Protein AF-Q1JVB4-F1 (afdb_monomer_lite)

Structure (mmCIF, N/CA/C/O backbone):
data_AF-Q1JVB4-F1
#
_entry.id   AF-Q1JVB4-F1
#
loop_
_atom_site.group_PDB
_atom_site.id
_atom_site.type_symbol
_atom_site.label_atom_id
_atom_site.label_alt_id
_atom_site.label_comp_id
_atom_site.label_asym_id
_atom_site.label_entity_id
_atom_site.label_seq_id
_atom_site.pdbx_PDB_ins_code
_atom_site.Cartn_x
_atom_site.Cartn_y
_atom_site.Cartn_z
_atom_site.occupancy
_atom_site.B_iso_or_equiv
_atom_site.auth_seq_id
_atom_site.auth_comp_id
_atom_site.auth_asym_id
_atom_site.auth_atom_id
_atom_site.pdbx_PDB_model_num
ATOM 1 N N . MET A 1 1 ? 10.046 57.417 69.639 1.00 56.19 1 MET A N 1
ATOM 2 C CA . MET A 1 1 ? 8.785 56.774 69.211 1.00 56.19 1 MET A CA 1
ATOM 3 C C . MET A 1 1 ? 7.830 56.765 70.387 1.00 56.19 1 MET A C 1
ATOM 5 O O . MET A 1 1 ? 8.248 56.390 71.478 1.00 56.19 1 MET A O 1
ATOM 9 N N . SER A 1 2 ? 6.601 57.241 70.193 1.00 69.69 2 SER A N 1
ATOM 10 C CA . SER A 1 2 ? 5.546 57.192 71.210 1.00 69.69 2 SER A CA 1
ATOM 11 C C . SER A 1 2 ? 5.112 55.738 71.443 1.00 69.69 2 SER A C 1
ATOM 13 O O . SER A 1 2 ? 5.166 54.928 70.519 1.00 69.69 2 SER A O 1
ATOM 15 N N . LYS A 1 3 ? 4.638 55.387 72.650 1.00 68.06 3 LYS A N 1
ATOM 16 C CA . LYS A 1 3 ? 4.020 54.067 72.919 1.00 68.06 3 LYS A CA 1
ATOM 17 C C . LYS A 1 3 ? 2.894 53.753 71.926 1.00 68.06 3 LYS A C 1
ATOM 19 O O . LYS A 1 3 ? 2.703 52.602 71.556 1.00 68.06 3 LYS A O 1
ATOM 24 N N . GLN A 1 4 ? 2.202 54.789 71.466 1.00 69.94 4 GLN A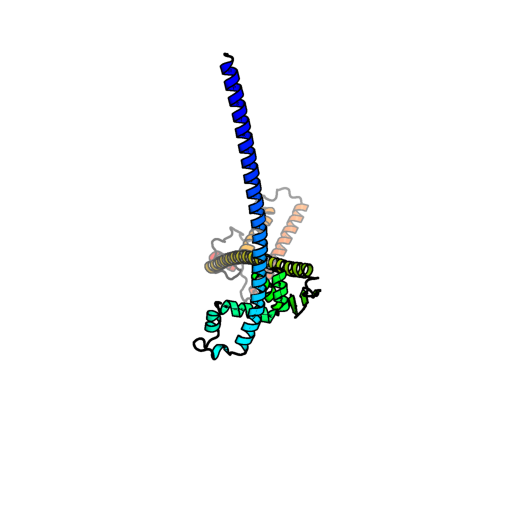 N 1
ATOM 25 C CA . GLN A 1 4 ? 1.113 54.688 70.503 1.00 69.94 4 GLN A CA 1
ATOM 26 C C . GLN A 1 4 ? 1.605 54.304 69.097 1.00 69.94 4 GLN A C 1
ATOM 28 O O . GLN A 1 4 ? 0.932 53.547 68.409 1.00 69.94 4 GLN A O 1
ATOM 33 N N . ASP A 1 5 ? 2.817 54.721 68.711 1.00 64.62 5 ASP A N 1
ATOM 34 C CA . ASP A 1 5 ? 3.421 54.354 67.422 1.00 64.62 5 ASP A CA 1
ATOM 35 C C . ASP A 1 5 ? 3.805 52.869 67.394 1.00 64.62 5 ASP A C 1
ATOM 37 O O . ASP A 1 5 ? 3.554 52.177 66.411 1.00 64.62 5 ASP A O 1
ATOM 41 N N . VAL A 1 6 ? 4.363 52.357 68.498 1.00 70.94 6 VAL A N 1
ATOM 42 C CA . VAL A 1 6 ? 4.728 50.935 68.644 1.00 70.94 6 VAL A CA 1
ATOM 43 C C . VAL A 1 6 ? 3.480 50.049 68.637 1.00 70.94 6 VAL A C 1
ATOM 45 O O . VAL A 1 6 ? 3.465 48.987 68.015 1.00 70.94 6 VAL A O 1
ATOM 48 N N . GLN A 1 7 ? 2.408 50.493 69.294 1.00 72.75 7 GLN A N 1
ATOM 49 C CA . GLN A 1 7 ? 1.148 49.755 69.362 1.00 72.75 7 GLN A CA 1
ATOM 50 C C . GLN A 1 7 ? 0.424 49.731 68.007 1.00 72.75 7 GLN A C 1
ATOM 52 O O . GLN A 1 7 ? -0.084 48.685 67.601 1.00 72.75 7 GLN A O 1
ATOM 57 N N . ASN A 1 8 ? 0.468 50.838 67.260 1.00 74.31 8 ASN A N 1
ATOM 58 C CA . ASN A 1 8 ? -0.044 50.906 65.891 1.00 74.31 8 ASN A CA 1
ATOM 59 C C . ASN A 1 8 ? 0.767 50.018 64.932 1.00 74.31 8 ASN A C 1
ATOM 61 O O . ASN A 1 8 ? 0.178 49.285 64.144 1.00 74.31 8 ASN A O 1
ATOM 65 N N . GLN A 1 9 ? 2.103 50.012 65.036 1.00 73.88 9 GLN A N 1
ATOM 66 C CA . GLN A 1 9 ? 2.961 49.127 64.233 1.00 73.88 9 GLN A CA 1
ATOM 67 C C . GLN A 1 9 ? 2.725 47.642 64.538 1.00 73.88 9 GLN A C 1
ATOM 69 O O . GLN A 1 9 ? 2.683 46.827 63.622 1.00 73.88 9 GLN A O 1
ATOM 74 N N . THR A 1 10 ? 2.520 47.288 65.810 1.00 78.69 10 THR A N 1
ATOM 75 C CA . THR A 1 10 ? 2.236 45.901 66.220 1.00 78.69 10 THR A CA 1
ATOM 76 C C . THR A 1 10 ? 0.873 45.432 65.701 1.00 78.69 10 THR A C 1
ATOM 78 O O . THR A 1 10 ? 0.745 44.303 65.235 1.00 78.69 10 THR A O 1
ATOM 81 N N . THR A 1 11 ? -0.135 46.308 65.730 1.00 83.25 11 THR A N 1
ATOM 82 C CA . THR A 1 11 ? -1.484 46.013 65.218 1.00 83.25 11 THR A CA 1
ATOM 83 C C . THR A 1 11 ? -1.474 45.838 63.698 1.00 83.25 11 THR A C 1
ATOM 85 O O . THR A 1 11 ? -2.008 44.856 63.194 1.00 83.25 11 THR A O 1
ATOM 88 N N . ALA A 1 12 ? -0.779 46.722 62.974 1.00 81.31 12 ALA A N 1
ATOM 89 C CA . ALA A 1 12 ? -0.614 46.603 61.527 1.00 81.31 12 ALA A CA 1
ATOM 90 C C . ALA A 1 12 ? 0.130 45.314 61.126 1.00 81.31 12 ALA A C 1
ATOM 92 O O . ALA A 1 12 ? -0.243 44.663 60.156 1.00 81.31 12 ALA A O 1
ATOM 93 N N . ALA A 1 13 ? 1.151 44.903 61.888 1.00 82.19 13 ALA A N 1
ATOM 94 C CA . ALA A 1 13 ? 1.866 43.651 61.636 1.00 82.19 13 ALA A CA 1
ATOM 95 C C . ALA A 1 13 ? 0.973 42.408 61.827 1.00 82.19 13 ALA A C 1
ATOM 97 O O . ALA A 1 13 ? 1.051 41.471 61.036 1.00 82.19 13 ALA A O 1
ATOM 98 N N . LEU A 1 14 ? 0.098 42.407 62.839 1.00 87.25 14 LEU A N 1
ATOM 99 C CA . LEU A 1 14 ? -0.889 41.341 63.060 1.00 87.25 14 LEU A CA 1
ATOM 100 C C . LEU A 1 14 ? -1.912 41.247 61.917 1.00 87.25 14 LEU A C 1
ATOM 102 O O . LEU A 1 14 ? -2.216 40.145 61.466 1.00 87.25 14 LEU A O 1
ATOM 106 N N . GLU A 1 15 ? -2.399 42.381 61.410 1.00 88.69 15 GLU A N 1
ATOM 107 C CA . GLU A 1 15 ? -3.334 42.413 60.277 1.00 88.69 15 GLU A CA 1
ATOM 108 C C . GLU A 1 15 ? -2.709 41.895 58.975 1.00 88.69 15 GLU A C 1
ATOM 110 O O . GLU A 1 15 ? -3.376 41.188 58.220 1.00 88.69 15 GLU A O 1
ATOM 115 N N . VAL A 1 16 ? -1.430 42.197 58.721 1.00 86.50 16 VAL A N 1
ATOM 116 C CA . VAL A 1 16 ? -0.697 41.670 57.556 1.00 86.50 16 VAL A CA 1
ATOM 117 C C . VAL A 1 16 ? -0.565 40.148 57.636 1.00 86.50 16 VAL A C 1
ATOM 119 O O . VAL A 1 16 ? -0.872 39.468 56.663 1.00 86.50 16 VAL A O 1
ATOM 122 N N . VAL A 1 17 ? -0.210 39.598 58.801 1.00 88.50 17 VAL A N 1
ATOM 123 C CA . VAL A 1 17 ? -0.110 38.139 58.997 1.00 88.50 17 VAL A CA 1
ATOM 124 C C . VAL A 1 17 ? -1.469 37.448 58.831 1.00 88.50 17 VAL A C 1
ATOM 126 O O . VAL A 1 17 ? -1.553 36.366 58.251 1.00 88.50 17 VAL A O 1
ATOM 129 N N . ASP A 1 18 ? -2.556 38.056 59.310 1.00 89.81 18 ASP A N 1
ATOM 130 C CA . ASP A 1 18 ? -3.907 37.516 59.114 1.00 89.81 18 ASP A CA 1
ATOM 131 C C . ASP A 1 18 ? -4.365 37.602 57.650 1.00 89.81 18 ASP A C 1
ATOM 133 O O . ASP A 1 18 ? -5.053 36.701 57.161 1.00 89.81 18 ASP A O 1
ATOM 137 N N . MET A 1 19 ? -3.976 38.658 56.931 1.00 86.62 19 MET A N 1
ATOM 138 C CA . MET A 1 19 ? -4.193 38.784 55.487 1.00 86.62 19 MET A CA 1
ATOM 139 C C . MET A 1 19 ? -3.425 37.711 54.707 1.00 86.62 19 MET A C 1
ATOM 141 O O . MET A 1 19 ? -4.023 37.059 53.852 1.00 86.62 19 MET A O 1
ATOM 145 N N . GLU A 1 20 ? -2.152 37.475 55.033 1.00 86.50 20 GLU A N 1
ATOM 146 C CA . GLU A 1 20 ? -1.321 36.426 54.424 1.00 86.50 20 GLU A CA 1
ATOM 147 C C . GLU A 1 20 ? -1.921 35.035 54.661 1.00 86.50 20 GLU A C 1
ATOM 149 O O . GLU A 1 20 ? -2.142 34.294 53.707 1.00 86.50 20 GLU A O 1
ATOM 154 N N . LYS A 1 21 ? -2.328 34.712 55.896 1.00 88.38 21 LYS A N 1
ATOM 155 C CA . LYS A 1 21 ? -3.002 33.435 56.201 1.00 88.38 21 LYS A CA 1
ATOM 156 C C . LYS A 1 21 ? -4.300 33.239 55.419 1.00 88.38 21 LYS A C 1
ATOM 158 O O . LYS A 1 21 ? -4.607 32.124 55.003 1.00 88.38 21 LYS A O 1
ATOM 163 N N . ARG A 1 22 ? -5.093 34.300 55.224 1.00 89.38 22 ARG A N 1
ATOM 164 C CA . ARG A 1 22 ? -6.319 34.236 54.406 1.00 89.38 22 ARG A CA 1
ATOM 165 C C . ARG A 1 22 ? -6.003 34.049 52.925 1.00 89.38 22 ARG A C 1
ATOM 167 O O . ARG A 1 22 ? -6.729 33.317 52.259 1.00 89.38 22 ARG A O 1
ATOM 174 N N . GLN A 1 23 ? -4.943 34.678 52.418 1.00 84.19 23 GLN A N 1
ATOM 175 C CA . GLN A 1 23 ? -4.479 34.488 51.042 1.00 84.19 23 GLN A CA 1
ATOM 176 C C . GLN A 1 23 ? -3.947 33.071 50.810 1.00 84.19 23 GLN A C 1
ATOM 178 O O . GLN A 1 23 ? -4.313 32.450 49.817 1.00 84.19 23 GLN A O 1
ATOM 183 N N . GLU A 1 24 ? -3.159 32.528 51.738 1.00 86.19 24 GLU A N 1
ATOM 184 C CA . GLU A 1 24 ? -2.689 31.139 51.691 1.00 86.19 24 GLU A CA 1
ATOM 185 C C . GLU A 1 24 ? -3.860 30.151 51.737 1.00 86.19 24 GLU A C 1
ATOM 187 O O . GLU A 1 24 ? -3.931 29.239 50.916 1.00 86.19 24 GLU A O 1
ATOM 192 N N . ALA A 1 25 ? -4.828 30.357 52.637 1.00 88.00 25 ALA A N 1
ATOM 193 C CA . ALA A 1 25 ? -6.026 29.521 52.710 1.00 88.00 25 ALA A CA 1
ATOM 194 C C . ALA A 1 25 ? -6.872 29.590 51.425 1.00 88.00 25 ALA A C 1
ATOM 196 O O . ALA A 1 25 ? -7.380 28.564 50.973 1.00 88.00 25 ALA A O 1
ATOM 197 N N . ALA A 1 26 ? -6.999 30.776 50.817 1.00 88.88 26 ALA A N 1
ATOM 198 C CA . ALA A 1 26 ? -7.674 30.945 49.532 1.00 88.88 26 ALA A CA 1
ATOM 199 C C . ALA A 1 26 ? -6.923 30.224 48.402 1.00 88.88 26 ALA A C 1
ATOM 201 O O . ALA A 1 26 ? -7.541 29.477 47.653 1.00 88.88 26 ALA A O 1
ATOM 202 N N . ALA A 1 27 ? -5.595 30.356 48.330 1.00 89.38 27 ALA A N 1
ATOM 203 C CA . ALA A 1 27 ? -4.774 29.681 47.326 1.00 89.38 27 ALA A CA 1
ATOM 204 C C . ALA A 1 27 ? -4.828 28.147 47.451 1.00 89.38 27 ALA A C 1
ATOM 206 O O . ALA A 1 27 ? -4.920 27.449 46.443 1.00 89.38 27 ALA A O 1
ATOM 207 N N . VAL A 1 28 ? -4.820 27.612 48.678 1.00 91.50 28 VAL A N 1
ATOM 208 C CA . VAL A 1 28 ? -4.992 26.171 48.936 1.00 91.50 28 VAL A CA 1
ATOM 209 C C . VAL A 1 28 ? -6.384 25.700 48.514 1.00 91.50 28 VAL A C 1
ATOM 211 O O . VAL A 1 28 ? -6.512 24.645 47.895 1.00 91.50 28 VAL A O 1
ATOM 214 N N . ASN A 1 29 ? -7.428 26.478 48.809 1.00 91.81 29 ASN A N 1
ATOM 215 C CA . ASN A 1 29 ? -8.789 26.157 48.389 1.00 91.81 29 ASN A CA 1
ATOM 216 C C . ASN A 1 29 ? -8.946 26.198 46.856 1.00 91.81 29 ASN A C 1
ATOM 218 O O . ASN A 1 29 ? -9.544 25.289 46.285 1.00 91.81 29 ASN A O 1
ATOM 222 N N . ASP A 1 30 ? -8.365 27.192 46.184 1.00 91.06 30 ASP A N 1
ATOM 223 C CA . ASP A 1 30 ? -8.369 27.302 44.720 1.00 91.06 30 ASP A CA 1
ATOM 224 C C . ASP A 1 30 ? -7.615 26.132 44.069 1.00 91.06 30 ASP A C 1
ATOM 226 O O . ASP A 1 30 ? -8.082 25.546 43.089 1.00 91.06 30 ASP A O 1
ATOM 230 N N . GLN A 1 31 ? -6.476 25.735 44.644 1.00 91.44 31 GLN A N 1
ATOM 231 C CA . GLN A 1 31 ? -5.720 24.567 44.196 1.00 91.44 31 GLN A CA 1
ATOM 232 C C . GLN A 1 31 ? -6.525 23.270 44.377 1.00 91.44 31 GLN A C 1
ATOM 234 O O . GLN A 1 31 ? -6.601 22.470 43.445 1.00 91.44 31 GLN A O 1
ATOM 239 N N . ALA A 1 32 ? -7.193 23.086 45.520 1.00 92.69 32 ALA A N 1
ATOM 240 C CA . ALA A 1 32 ? -8.050 21.925 45.766 1.00 92.69 32 ALA A CA 1
ATOM 241 C C . ALA A 1 32 ? -9.248 21.869 44.800 1.00 92.69 32 ALA A C 1
ATOM 243 O O . ALA A 1 32 ? -9.588 20.804 44.283 1.00 92.69 32 ALA A O 1
ATOM 244 N N . GLN A 1 33 ? -9.865 23.016 44.495 1.00 93.50 33 GLN A N 1
ATOM 245 C CA . GLN A 1 33 ? -10.922 23.104 43.482 1.00 93.50 33 GLN A CA 1
ATOM 246 C C . GLN A 1 33 ? -10.403 22.738 42.089 1.00 93.50 33 GLN A C 1
ATOM 248 O O . GLN A 1 33 ? -11.067 22.008 41.350 1.00 93.50 33 GLN A O 1
ATOM 253 N N . ARG A 1 34 ? -9.201 23.199 41.730 1.00 92.94 34 ARG A N 1
ATOM 254 C CA . ARG A 1 34 ? -8.565 22.861 40.454 1.00 92.94 34 ARG A CA 1
ATOM 255 C C . ARG A 1 34 ? -8.274 21.365 40.339 1.00 92.94 34 ARG A C 1
ATOM 257 O O . ARG A 1 34 ? -8.545 20.782 39.292 1.00 92.94 34 ARG A O 1
ATOM 264 N N . GLU A 1 35 ? -7.767 20.738 41.395 1.00 93.81 35 GLU A N 1
ATOM 265 C CA . GLU A 1 35 ? -7.527 19.290 41.440 1.00 93.81 35 GLU A CA 1
ATOM 266 C C . GLU A 1 35 ? -8.830 18.488 41.317 1.00 93.81 35 GLU A C 1
ATOM 268 O O . GLU A 1 35 ? -8.890 17.532 40.541 1.00 93.81 35 GLU A O 1
ATOM 273 N N . ALA A 1 36 ? -9.905 18.923 41.985 1.00 94.00 36 ALA A N 1
ATOM 274 C CA . ALA A 1 36 ? -11.224 18.305 41.856 1.00 94.00 36 ALA A CA 1
ATOM 275 C C . ALA A 1 36 ? -11.777 18.392 40.420 1.00 94.00 36 ALA A C 1
ATOM 277 O O . ALA A 1 36 ? -12.306 17.409 39.898 1.00 94.00 36 ALA A O 1
ATOM 278 N N . LEU A 1 37 ? -11.608 19.538 39.749 1.00 95.19 37 LEU A N 1
ATOM 279 C CA . LEU A 1 37 ? -12.000 19.705 38.346 1.00 95.19 37 LEU A CA 1
ATOM 280 C C . LEU A 1 37 ? -11.175 18.817 37.405 1.00 95.19 37 LEU A C 1
ATOM 282 O O . LEU A 1 37 ? -11.731 18.238 36.475 1.00 95.19 37 LEU A O 1
ATOM 286 N N . ILE A 1 38 ? -9.868 18.665 37.642 1.00 94.56 38 ILE A N 1
ATOM 287 C CA . ILE A 1 38 ? -9.012 17.759 36.857 1.00 94.56 38 ILE A CA 1
ATOM 288 C C . ILE A 1 38 ? -9.477 16.306 37.015 1.00 94.56 38 ILE A C 1
ATOM 290 O O . ILE A 1 38 ? -9.617 15.596 36.017 1.00 94.56 38 ILE A O 1
ATOM 294 N N . ALA A 1 39 ? -9.773 15.871 38.242 1.00 95.19 39 ALA A N 1
ATOM 295 C CA . ALA A 1 39 ? -10.302 14.533 38.497 1.00 95.19 39 ALA A CA 1
ATOM 296 C C . ALA A 1 39 ? -11.640 14.302 37.771 1.00 95.19 39 ALA A C 1
ATOM 298 O O . ALA A 1 39 ? -11.812 13.285 37.097 1.00 95.19 39 ALA A O 1
ATOM 299 N N . GLN A 1 40 ? -12.551 15.281 37.821 1.00 95.94 40 GLN A N 1
ATOM 300 C CA . GLN A 1 40 ? -13.816 15.232 37.085 1.00 95.94 40 GLN A CA 1
ATOM 301 C C . GLN A 1 40 ? -13.598 15.166 35.566 1.00 95.94 40 GLN A C 1
ATOM 303 O O . GLN A 1 40 ? -14.282 14.414 34.874 1.00 95.94 40 GLN A O 1
ATOM 308 N N . CYS A 1 41 ? -12.631 15.914 35.029 1.00 94.44 41 CYS A N 1
ATOM 309 C CA . CYS A 1 41 ? -12.272 15.847 33.614 1.00 94.44 41 CYS A CA 1
ATOM 310 C C . CYS A 1 41 ? -11.807 14.442 33.215 1.00 94.44 41 CYS A C 1
ATOM 312 O O . CYS A 1 41 ? -12.269 13.928 32.199 1.00 94.44 41 CYS A O 1
ATOM 314 N N . HIS A 1 42 ? -10.946 13.796 34.006 1.00 94.81 42 HIS A N 1
ATOM 315 C CA . HIS A 1 42 ? -10.518 12.420 33.737 1.00 94.81 42 HIS A CA 1
ATOM 316 C C . HIS A 1 42 ? -11.686 11.428 33.759 1.00 94.81 42 HIS A C 1
ATOM 318 O O . HIS A 1 42 ? -11.782 10.577 32.875 1.00 94.81 42 HIS A O 1
ATOM 324 N N . GLU A 1 43 ? -12.615 11.573 34.706 1.00 95.44 43 GLU A N 1
ATOM 325 C CA . GLU A 1 43 ? -13.824 10.750 34.754 1.00 95.44 43 GLU A CA 1
ATOM 326 C C . GLU A 1 43 ? -14.697 10.943 33.501 1.00 95.44 43 GLU A C 1
ATOM 328 O O . GLU A 1 43 ? -15.149 9.974 32.885 1.00 95.44 43 GLU A O 1
ATOM 333 N N . VAL A 1 44 ? -14.911 12.195 33.085 1.00 96.06 44 VAL A N 1
ATOM 334 C CA . VAL A 1 44 ? -15.672 12.517 31.870 1.00 96.06 44 VAL A CA 1
ATOM 335 C C . VAL A 1 44 ? -14.980 11.966 30.624 1.00 96.06 44 VAL A C 1
ATOM 337 O O . VAL A 1 44 ? -15.663 11.406 29.770 1.00 96.06 44 VAL A O 1
ATOM 340 N N . ILE A 1 45 ? -13.649 12.059 30.526 1.00 93.88 45 ILE A N 1
ATOM 341 C CA . ILE A 1 45 ? -12.874 11.465 29.425 1.00 93.88 45 ILE A CA 1
ATOM 342 C C . ILE A 1 45 ? -13.144 9.959 29.340 1.00 93.88 45 ILE A C 1
ATOM 344 O O . ILE A 1 45 ? -13.499 9.475 28.265 1.00 93.88 45 ILE A O 1
ATOM 348 N N . GLY A 1 46 ? -13.066 9.237 30.463 1.00 94.00 46 GLY A N 1
ATOM 349 C CA . GLY A 1 46 ? -13.352 7.799 30.498 1.00 94.00 46 GLY A CA 1
ATOM 350 C C . GLY A 1 46 ? -14.781 7.467 30.056 1.00 94.00 46 GLY A C 1
ATOM 351 O O . GLY A 1 46 ? -14.991 6.579 29.230 1.00 94.00 46 GLY A O 1
ATOM 352 N N . ARG A 1 47 ? -15.779 8.234 30.520 1.00 94.62 47 ARG A N 1
ATOM 353 C CA . ARG A 1 47 ? -17.185 8.067 30.100 1.00 94.62 47 ARG A CA 1
ATOM 354 C C . ARG A 1 47 ? -17.380 8.321 28.604 1.00 94.62 47 ARG A C 1
ATOM 356 O O . ARG A 1 47 ? -18.125 7.597 27.947 1.00 94.62 47 ARG A O 1
ATOM 363 N N . VAL A 1 48 ? -16.724 9.343 28.054 1.00 94.62 48 VAL A N 1
ATOM 364 C CA . VAL A 1 48 ? -16.779 9.648 26.617 1.00 94.62 48 VAL A CA 1
ATOM 365 C C . VAL A 1 48 ? -16.149 8.517 25.804 1.00 94.62 48 VAL A C 1
ATOM 367 O O . VAL A 1 48 ? -16.755 8.083 24.827 1.00 94.62 48 VAL A O 1
ATOM 370 N N . GLN A 1 49 ? -14.993 7.997 26.222 1.00 89.62 49 GLN A N 1
ATOM 371 C CA . GLN A 1 49 ? -14.333 6.864 25.564 1.00 89.62 49 GLN A CA 1
ATOM 372 C C . GLN A 1 49 ? -15.202 5.598 25.590 1.00 89.62 49 GLN A C 1
ATOM 374 O O . GLN A 1 49 ? -15.379 4.957 24.554 1.00 89.62 49 GLN A O 1
ATOM 379 N N . ALA A 1 50 ? -15.820 5.280 26.732 1.00 90.69 50 ALA A N 1
ATOM 380 C CA . ALA A 1 50 ? -16.732 4.142 26.855 1.00 90.69 50 ALA A CA 1
ATOM 381 C C . ALA A 1 50 ? -17.954 4.276 25.927 1.00 90.69 50 ALA A C 1
ATOM 383 O O . ALA A 1 50 ? -18.287 3.345 25.196 1.00 90.69 50 ALA A O 1
ATOM 384 N N . ASN A 1 51 ? -18.580 5.458 25.883 1.00 93.12 51 ASN A N 1
ATOM 385 C CA . ASN A 1 51 ? -19.705 5.720 24.980 1.00 93.12 51 ASN A CA 1
ATOM 386 C C . ASN A 1 51 ? -19.301 5.635 23.501 1.00 93.12 51 ASN A C 1
ATOM 388 O O . ASN A 1 51 ? -20.071 5.146 22.676 1.00 93.12 51 ASN A O 1
ATOM 392 N N . GLN A 1 52 ? -18.098 6.093 23.148 1.00 89.19 52 GLN A N 1
ATOM 393 C CA . GLN A 1 52 ? -17.573 5.958 21.788 1.00 89.19 52 GLN A CA 1
ATOM 394 C C . GLN A 1 52 ? -17.371 4.490 21.404 1.00 89.19 52 GLN A C 1
ATOM 396 O O . GLN A 1 52 ? -17.715 4.109 20.286 1.00 89.19 52 GLN A O 1
ATOM 401 N N . LEU A 1 53 ? -16.854 3.663 22.315 1.00 87.25 53 LEU A N 1
ATOM 402 C CA . LEU A 1 53 ? -16.709 2.227 22.092 1.00 87.25 53 LEU A CA 1
ATOM 403 C C . LEU A 1 53 ? -18.076 1.545 21.924 1.00 87.25 53 LEU A C 1
ATOM 405 O O . LEU A 1 53 ? -18.281 0.825 20.949 1.00 87.25 53 LEU A O 1
ATOM 409 N N . MET A 1 54 ? -19.047 1.852 22.789 1.00 89.94 54 MET A N 1
ATOM 410 C CA . MET A 1 54 ? -20.429 1.370 22.647 1.00 89.94 54 MET A CA 1
ATOM 411 C C . MET A 1 54 ? -21.045 1.754 21.298 1.00 89.94 54 MET A C 1
ATOM 413 O O . MET A 1 54 ? -21.695 0.932 20.654 1.00 89.94 54 MET A O 1
ATOM 417 N N . ALA A 1 55 ? -20.810 2.983 20.829 1.00 90.44 55 ALA A N 1
ATOM 418 C CA . ALA A 1 55 ? -21.274 3.414 19.516 1.00 90.44 55 ALA A CA 1
ATOM 419 C C . ALA A 1 55 ? -20.624 2.611 18.376 1.00 90.44 55 ALA A C 1
ATOM 421 O O . ALA A 1 55 ? -21.289 2.323 17.382 1.00 90.44 55 ALA A O 1
ATOM 422 N N . LYS A 1 56 ? -19.347 2.219 18.502 1.00 87.81 56 LYS A N 1
ATOM 423 C CA . LYS A 1 56 ? -18.679 1.358 17.515 1.00 87.81 56 LYS A CA 1
ATOM 424 C C . LYS A 1 56 ? -19.318 -0.032 17.449 1.00 87.81 56 LYS A C 1
ATOM 426 O O . LYS A 1 56 ? -19.658 -0.452 16.348 1.00 87.81 56 LYS A O 1
ATOM 431 N N . PHE A 1 57 ? -19.571 -0.681 18.587 1.00 87.94 57 PHE A N 1
ATOM 432 C CA . PHE A 1 57 ? -20.300 -1.958 18.617 1.00 87.94 57 PHE A CA 1
ATOM 433 C C . PHE A 1 57 ? -21.700 -1.830 18.010 1.00 87.94 57 PHE A C 1
ATOM 435 O O . PHE A 1 57 ? -22.082 -2.606 17.139 1.00 87.94 57 PHE A O 1
ATOM 442 N N . GLY A 1 58 ? -22.440 -0.779 18.382 1.00 90.31 58 GLY A N 1
ATOM 443 C CA . GLY A 1 58 ? -23.753 -0.500 17.799 1.00 90.31 58 GLY A CA 1
ATOM 444 C C . GLY A 1 58 ? -23.709 -0.310 16.279 1.00 90.31 58 GLY A C 1
ATOM 445 O O . GLY A 1 58 ? -24.634 -0.729 15.580 1.00 90.31 58 GLY A O 1
ATOM 446 N N . ASN A 1 59 ? -22.630 0.270 15.744 1.00 89.50 59 ASN A N 1
ATOM 447 C CA . ASN A 1 59 ? -22.431 0.375 14.300 1.00 89.50 59 ASN A CA 1
ATOM 448 C C . ASN A 1 59 ? -22.212 -0.999 13.657 1.00 89.50 59 ASN A C 1
ATOM 450 O O . ASN A 1 59 ? -22.838 -1.260 12.634 1.00 89.50 59 ASN A O 1
ATOM 454 N N . VAL A 1 60 ? -21.380 -1.872 14.241 1.00 90.00 60 VAL A N 1
ATOM 455 C CA . VAL A 1 60 ? -21.155 -3.239 13.728 1.00 90.00 60 VAL A CA 1
ATOM 456 C C . VAL A 1 60 ? -22.473 -4.017 13.687 1.00 90.00 60 VAL A C 1
ATOM 458 O O . VAL A 1 60 ? -22.869 -4.479 12.616 1.00 90.00 60 VAL A O 1
ATOM 461 N N . ALA A 1 61 ? -23.234 -4.017 14.784 1.00 90.12 61 ALA A N 1
ATOM 462 C CA . ALA A 1 61 ? -24.562 -4.631 14.836 1.00 90.12 61 ALA A CA 1
ATOM 463 C C . ALA A 1 61 ? -25.533 -4.026 13.798 1.00 90.12 61 ALA A C 1
ATOM 465 O O . ALA A 1 61 ? -26.295 -4.733 13.136 1.00 90.12 61 ALA A O 1
ATOM 466 N N . SER A 1 62 ? -25.487 -2.704 13.587 1.00 92.62 62 SER A N 1
ATOM 467 C CA . SER A 1 62 ? -26.303 -2.030 12.564 1.00 92.62 62 SER A CA 1
ATOM 468 C C . SER A 1 62 ? -25.968 -2.494 11.142 1.00 92.62 62 SER A C 1
ATOM 470 O O . SER A 1 62 ? -26.863 -2.572 10.297 1.00 92.62 62 SER A O 1
ATOM 472 N N . LEU A 1 63 ? -24.705 -2.837 10.858 1.00 94.31 63 LEU A N 1
ATOM 473 C CA . LEU A 1 63 ? -24.295 -3.336 9.543 1.00 94.31 63 LEU A CA 1
ATOM 474 C C . LEU A 1 63 ? -24.937 -4.683 9.211 1.00 94.31 63 LEU A C 1
ATOM 476 O O . LEU A 1 63 ? -25.270 -4.904 8.047 1.00 94.31 63 LEU A O 1
ATOM 480 N N . VAL A 1 64 ? -25.175 -5.545 10.202 1.00 92.44 64 VAL A N 1
ATOM 481 C CA . VAL A 1 64 ? -25.875 -6.824 10.006 1.00 92.44 64 VAL A CA 1
ATOM 482 C C . VAL A 1 64 ? -27.293 -6.584 9.481 1.00 92.44 64 VAL A C 1
ATOM 484 O O . VAL A 1 64 ? -27.686 -7.157 8.461 1.00 92.44 64 VAL A O 1
ATOM 487 N N . TYR A 1 65 ? -28.038 -5.658 10.093 1.00 94.56 65 TYR A N 1
ATOM 488 C CA . TYR A 1 65 ? -29.372 -5.278 9.614 1.00 94.56 65 TYR A CA 1
ATOM 489 C C . TYR A 1 65 ? -29.328 -4.619 8.232 1.00 94.56 65 TYR A C 1
ATOM 491 O O . TYR A 1 65 ? -30.130 -4.948 7.355 1.00 94.56 65 TYR A O 1
ATOM 499 N N . LEU A 1 66 ? -28.371 -3.714 7.997 1.00 95.94 66 LEU A N 1
ATOM 500 C CA . LEU A 1 66 ? -28.196 -3.069 6.693 1.00 95.94 66 LEU A CA 1
ATOM 501 C C . LEU A 1 66 ? -27.882 -4.092 5.594 1.00 95.94 66 LEU A C 1
ATOM 503 O O . LEU A 1 66 ? -28.414 -3.971 4.489 1.00 95.94 66 LEU A O 1
ATOM 507 N N . LYS A 1 67 ? -27.079 -5.120 5.894 1.00 95.56 67 LYS A N 1
ATOM 508 C CA . LYS A 1 67 ? -26.778 -6.229 4.982 1.00 95.56 67 LYS A CA 1
ATOM 509 C C . LYS A 1 67 ? -28.049 -6.999 4.626 1.00 95.56 67 LYS A C 1
ATOM 511 O O . LYS A 1 67 ? -28.358 -7.130 3.443 1.00 95.56 67 LYS A O 1
ATOM 516 N N . GLN A 1 68 ? -28.829 -7.409 5.628 1.00 95.12 68 GLN A N 1
ATOM 517 C CA . GLN A 1 68 ? -30.097 -8.125 5.429 1.00 95.12 68 GLN A CA 1
ATOM 518 C C . GLN A 1 68 ? -31.094 -7.318 4.579 1.00 95.12 68 GLN A C 1
ATOM 520 O O . GLN A 1 68 ? -31.711 -7.844 3.648 1.00 95.12 68 GLN A O 1
ATOM 525 N N . ILE A 1 69 ? -31.234 -6.016 4.845 1.00 96.38 69 ILE A N 1
ATOM 526 C CA . ILE A 1 69 ? -32.104 -5.127 4.062 1.00 96.38 69 ILE A CA 1
ATOM 527 C C . ILE A 1 69 ? -31.587 -4.987 2.622 1.00 96.38 69 ILE A C 1
ATOM 529 O O . ILE A 1 69 ? -32.373 -5.036 1.670 1.00 96.38 69 ILE A O 1
ATOM 533 N N . LYS A 1 70 ? -30.269 -4.845 2.436 1.00 96.06 70 LYS A N 1
ATOM 534 C CA . LYS A 1 70 ? -29.655 -4.717 1.109 1.00 96.06 70 LYS A CA 1
ATOM 535 C C . LYS A 1 70 ? -29.860 -5.971 0.257 1.00 96.06 70 LYS A C 1
ATOM 537 O O . LYS A 1 70 ? -30.209 -5.854 -0.920 1.00 96.06 70 LYS A O 1
ATOM 542 N N . GLU A 1 71 ? -29.663 -7.147 0.851 1.00 95.69 71 GLU A N 1
ATOM 543 C CA . GLU A 1 71 ? -29.790 -8.455 0.198 1.00 95.69 71 GLU A CA 1
ATOM 544 C C . GLU A 1 71 ? -31.248 -8.803 -0.124 1.00 95.69 71 GLU A C 1
ATOM 546 O O . GLU A 1 71 ? -31.546 -9.201 -1.252 1.00 95.69 71 GLU A O 1
ATOM 551 N N . SER A 1 72 ? -32.169 -8.573 0.819 1.00 96.94 72 SER A N 1
ATOM 552 C CA . SER A 1 72 ? -33.611 -8.794 0.612 1.00 96.94 72 SER A CA 1
ATOM 553 C C . SER A 1 72 ? -34.231 -7.839 -0.407 1.00 96.94 72 SER A C 1
ATOM 555 O O . SER A 1 72 ? -35.266 -8.145 -0.994 1.00 96.94 72 SER A O 1
ATOM 557 N N . LYS A 1 73 ? -33.607 -6.675 -0.632 1.00 96.88 73 LYS A N 1
ATOM 558 C CA . LYS A 1 73 ? -34.116 -5.591 -1.486 1.00 96.88 73 LYS A CA 1
ATOM 559 C C . LYS A 1 73 ? -35.455 -5.003 -1.024 1.00 96.88 73 LYS A C 1
ATOM 561 O O . LYS A 1 73 ? -36.061 -4.252 -1.786 1.00 96.88 73 LYS A O 1
ATOM 566 N N . ILE A 1 74 ? -35.871 -5.256 0.223 1.00 95.75 74 ILE A N 1
ATOM 567 C CA . ILE A 1 74 ? -37.155 -4.791 0.780 1.00 95.75 74 ILE A CA 1
ATOM 568 C C . ILE A 1 74 ? -37.288 -3.259 0.784 1.00 95.75 74 ILE A C 1
ATOM 570 O O . ILE A 1 74 ? -38.385 -2.719 0.691 1.00 95.75 74 ILE A O 1
ATOM 574 N N . TYR A 1 75 ? -36.164 -2.533 0.796 1.00 95.81 75 TYR A N 1
ATOM 575 C CA . TYR A 1 75 ? -36.137 -1.070 0.674 1.00 95.81 75 TYR A CA 1
ATOM 576 C C . TYR A 1 75 ? -36.778 -0.540 -0.621 1.00 95.81 75 TYR A C 1
ATOM 578 O O . TYR A 1 75 ? -37.132 0.638 -0.687 1.00 95.81 75 TYR A O 1
ATOM 586 N N . LYS A 1 76 ? -36.917 -1.372 -1.665 1.00 96.12 76 LYS A N 1
ATOM 587 C CA . LYS A 1 76 ? -37.593 -0.992 -2.915 1.00 96.12 76 LYS A CA 1
ATOM 588 C C . LYS A 1 76 ? -39.098 -0.816 -2.740 1.00 96.12 76 LYS A C 1
ATOM 590 O O . LYS A 1 76 ? -39.686 -0.012 -3.458 1.00 96.12 76 LYS A O 1
ATOM 595 N N . ASP A 1 77 ? -39.677 -1.512 -1.770 1.00 95.75 77 ASP A N 1
ATOM 596 C CA . ASP A 1 77 ? -41.115 -1.505 -1.507 1.00 95.75 77 ASP A CA 1
ATOM 597 C C . ASP A 1 77 ? -41.512 -0.366 -0.552 1.00 95.75 77 ASP A C 1
ATOM 599 O O . ASP A 1 77 ? -42.696 -0.101 -0.346 1.00 95.75 77 ASP A O 1
ATOM 603 N N . LEU A 1 78 ? -40.527 0.349 0.011 1.00 94.06 78 LEU A N 1
ATOM 604 C CA . LEU A 1 78 ? -40.755 1.496 0.884 1.00 94.06 78 LEU A CA 1
ATOM 605 C C . LEU A 1 78 ? -41.196 2.732 0.074 1.00 94.06 78 LEU A C 1
ATOM 607 O O . LEU A 1 78 ? -40.437 3.211 -0.784 1.00 94.06 78 LEU A O 1
ATOM 611 N N . PRO A 1 79 ? -42.382 3.307 0.365 1.00 93.31 79 PRO A N 1
ATOM 612 C CA . PRO A 1 79 ? -42.869 4.505 -0.312 1.00 93.31 79 PRO A CA 1
ATOM 613 C C . PRO A 1 79 ? -41.883 5.676 -0.199 1.00 93.31 79 PRO A C 1
ATOM 615 O O . PRO A 1 79 ? -41.421 6.014 0.886 1.00 93.31 79 PRO A O 1
ATOM 618 N N . GLY A 1 80 ? -41.557 6.311 -1.329 1.00 91.44 80 GLY A N 1
ATOM 619 C CA . GLY A 1 80 ? -40.654 7.470 -1.387 1.00 91.44 80 GLY A CA 1
ATOM 620 C C . GLY A 1 80 ? -39.151 7.146 -1.411 1.00 91.44 80 GLY A C 1
ATOM 621 O O . GLY A 1 80 ? -38.363 8.010 -1.801 1.00 91.44 80 GLY A O 1
ATOM 622 N N . ILE A 1 81 ? -38.752 5.909 -1.088 1.00 94.62 81 ILE A N 1
ATOM 623 C CA . ILE A 1 81 ? -37.346 5.474 -1.052 1.00 94.62 81 ILE A CA 1
ATOM 624 C C . ILE A 1 81 ? -36.946 4.812 -2.376 1.00 94.62 81 ILE A C 1
ATOM 626 O O . ILE A 1 81 ? -36.151 5.378 -3.124 1.00 94.62 81 ILE A O 1
ATOM 630 N N . GLY A 1 82 ? -37.489 3.630 -2.690 1.00 92.06 82 GLY A N 1
ATOM 631 C CA . GLY A 1 82 ? -37.354 2.930 -3.981 1.00 92.06 82 GLY A CA 1
ATOM 632 C C . GLY A 1 82 ? -35.939 2.520 -4.440 1.00 92.06 82 GLY A C 1
ATOM 633 O O . GLY A 1 82 ? -35.800 1.700 -5.347 1.00 92.06 82 GLY A O 1
ATOM 634 N N . THR A 1 83 ? -34.872 3.056 -3.845 1.00 96.25 83 THR A N 1
ATOM 635 C CA . THR A 1 83 ? -33.472 2.825 -4.233 1.00 96.25 83 THR A CA 1
ATOM 636 C C . THR A 1 83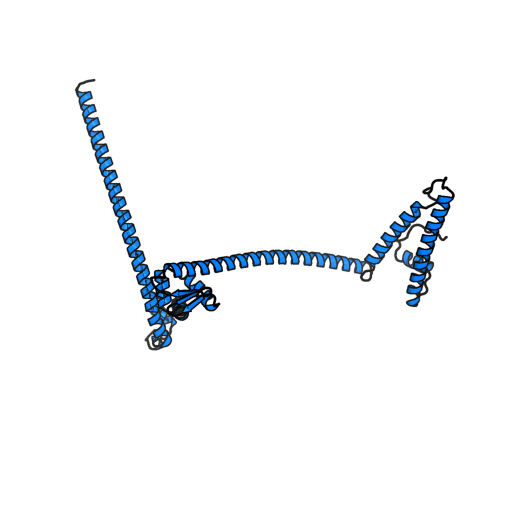 ? -32.588 2.665 -3.002 1.00 96.25 83 THR A C 1
ATOM 638 O O . THR A 1 83 ? -32.889 3.213 -1.944 1.00 96.25 83 THR A O 1
ATOM 641 N N . TRP A 1 84 ? -31.480 1.933 -3.154 1.00 96.62 84 TRP A N 1
ATOM 642 C CA . TRP A 1 84 ? -30.520 1.731 -2.066 1.00 96.62 84 TRP A CA 1
ATOM 643 C C . TRP A 1 84 ? -29.901 3.049 -1.599 1.00 96.62 84 TRP A C 1
ATOM 645 O O . TRP A 1 84 ? -29.784 3.286 -0.407 1.00 96.62 84 TRP A O 1
ATOM 655 N N . ASP A 1 85 ? -29.580 3.932 -2.543 1.00 96.25 85 ASP A N 1
ATOM 656 C CA . ASP A 1 85 ? -28.978 5.236 -2.266 1.00 96.25 85 ASP A CA 1
ATOM 657 C C . ASP A 1 85 ? -29.878 6.104 -1.373 1.00 96.25 85 ASP A C 1
ATOM 659 O O . ASP A 1 85 ? -29.460 6.536 -0.302 1.00 96.25 85 ASP A O 1
ATOM 663 N N . LYS A 1 86 ? -31.164 6.229 -1.731 1.00 95.38 86 LYS A N 1
ATOM 664 C CA . LYS A 1 86 ? -32.161 6.934 -0.909 1.00 95.38 86 LYS A CA 1
ATOM 665 C C . LYS A 1 86 ? -32.408 6.265 0.438 1.00 95.38 86 LYS A C 1
ATOM 667 O O . LYS A 1 86 ? -32.707 6.950 1.410 1.00 95.38 86 LYS A O 1
ATOM 672 N N . PHE A 1 87 ? -32.319 4.935 0.508 1.00 97.00 87 PHE A N 1
ATOM 673 C CA . PHE A 1 87 ? -32.448 4.226 1.779 1.00 97.00 87 PHE A CA 1
ATOM 674 C C . PHE A 1 87 ? -31.281 4.577 2.707 1.00 97.00 87 PHE A C 1
ATOM 676 O O . PHE A 1 87 ? -31.505 4.926 3.861 1.00 97.00 87 PHE A O 1
ATOM 683 N N . CYS A 1 88 ? -30.049 4.566 2.189 1.00 95.81 88 CYS A N 1
ATOM 684 C CA . CYS A 1 88 ? -28.868 5.009 2.924 1.00 95.81 88 CYS A CA 1
ATOM 685 C C . CYS A 1 88 ? -29.038 6.447 3.437 1.00 95.81 88 CYS A C 1
ATOM 687 O O . CYS A 1 88 ? -28.895 6.689 4.637 1.00 95.81 88 CYS A O 1
ATOM 689 N N . GLU A 1 89 ? -29.434 7.379 2.568 1.00 94.62 89 GLU A N 1
ATOM 690 C CA . GLU A 1 89 ? -29.701 8.769 2.958 1.00 94.62 89 GLU A CA 1
ATOM 691 C C . GLU A 1 89 ? -30.767 8.874 4.057 1.00 94.62 89 GLU A C 1
ATOM 693 O O . GLU A 1 89 ? -30.589 9.630 5.012 1.00 94.62 89 GLU A O 1
ATOM 698 N N . TYR A 1 90 ? -31.835 8.072 3.976 1.00 94.31 90 TYR A N 1
ATOM 699 C CA . TYR A 1 90 ? -32.889 8.017 4.992 1.00 94.31 90 TYR A CA 1
ATOM 700 C C . TYR A 1 90 ? -32.376 7.527 6.355 1.00 94.31 90 TYR A C 1
ATOM 702 O O . TYR A 1 90 ? -32.835 7.996 7.393 1.00 94.31 90 TYR A O 1
ATOM 710 N N . THR A 1 91 ? -31.380 6.636 6.367 1.00 92.00 91 THR A N 1
ATOM 711 C CA . THR A 1 91 ? -30.679 6.215 7.596 1.00 92.00 91 THR A CA 1
ATOM 712 C C . THR A 1 91 ? -29.657 7.241 8.109 1.00 92.00 91 THR A C 1
ATOM 714 O O . THR A 1 91 ? -29.006 7.002 9.123 1.00 92.00 91 THR A O 1
ATOM 717 N N . GLY A 1 92 ? -29.497 8.387 7.435 1.00 92.94 92 GLY A N 1
ATOM 718 C CA . GLY A 1 92 ? -28.547 9.439 7.811 1.00 92.94 92 GLY A CA 1
ATOM 719 C C . GLY A 1 92 ? -27.095 9.150 7.418 1.00 92.94 92 GLY A C 1
ATOM 720 O O . GLY A 1 92 ? -26.179 9.810 7.911 1.00 92.94 92 GLY A O 1
ATOM 721 N N . LEU A 1 93 ? -26.859 8.173 6.537 1.00 91.81 93 LEU A N 1
ATOM 722 C CA . LEU A 1 93 ? -25.527 7.738 6.124 1.00 91.81 93 LEU A CA 1
ATOM 723 C C . LEU A 1 93 ? -25.379 7.799 4.603 1.00 91.81 93 LEU A C 1
ATOM 725 O O . LEU A 1 93 ? -26.281 7.460 3.847 1.00 91.81 93 LEU A O 1
ATOM 729 N N . SER A 1 94 ? -24.197 8.175 4.117 1.00 94.25 94 SER A N 1
ATOM 730 C CA . SER A 1 94 ? -23.933 8.102 2.676 1.00 94.25 94 SER A CA 1
ATOM 731 C C . SER A 1 94 ? -23.872 6.643 2.213 1.00 94.25 94 SER A C 1
ATOM 733 O O . SER A 1 94 ? -23.243 5.816 2.883 1.00 94.25 94 SER A O 1
ATOM 735 N N . ARG A 1 95 ? -24.400 6.350 1.019 1.00 95.44 95 ARG A N 1
ATOM 736 C CA . ARG A 1 95 ? -24.254 5.036 0.377 1.00 95.44 95 ARG A CA 1
ATOM 737 C C . ARG A 1 95 ? -22.806 4.566 0.329 1.00 95.44 95 ARG A C 1
ATOM 739 O O . ARG A 1 95 ? -22.536 3.415 0.642 1.00 95.44 95 ARG A O 1
ATOM 746 N N . ARG A 1 96 ? -21.871 5.455 -0.032 1.00 94.69 96 ARG A N 1
ATOM 747 C CA . ARG A 1 96 ? -20.437 5.128 -0.113 1.00 94.69 96 ARG A CA 1
ATOM 748 C C . ARG A 1 96 ? -19.924 4.539 1.200 1.00 94.69 96 ARG A C 1
ATOM 750 O O . ARG A 1 96 ? -19.249 3.521 1.172 1.00 94.69 96 ARG A O 1
ATOM 757 N N . LYS A 1 97 ? -20.265 5.174 2.326 1.00 91.94 97 LYS A N 1
ATOM 758 C CA . LYS A 1 97 ? -19.882 4.707 3.661 1.00 91.94 97 LYS A CA 1
ATOM 759 C C . LYS A 1 97 ? -20.491 3.341 3.968 1.00 91.94 97 LYS A C 1
ATOM 761 O O . LYS A 1 97 ? -19.750 2.425 4.292 1.00 91.94 97 LYS A O 1
ATOM 766 N N . ILE A 1 98 ? -21.809 3.192 3.807 1.00 94.56 98 ILE A N 1
ATOM 767 C CA . ILE A 1 98 ? -22.476 1.913 4.089 1.00 94.56 98 ILE A CA 1
ATOM 768 C C . ILE A 1 98 ? -21.910 0.799 3.205 1.00 94.56 98 ILE A C 1
ATOM 770 O O . ILE A 1 98 ? -21.649 -0.290 3.693 1.00 94.56 98 ILE A O 1
ATOM 774 N N . ASP A 1 99 ? -21.687 1.052 1.917 1.00 94.88 99 ASP A N 1
ATOM 775 C CA . ASP A 1 99 ? -21.130 0.052 1.007 1.00 94.88 99 ASP A CA 1
ATOM 776 C C . ASP A 1 99 ? -19.696 -0.354 1.413 1.00 94.88 99 ASP A C 1
ATOM 778 O O . ASP A 1 99 ? -19.358 -1.535 1.346 1.00 94.88 99 ASP A O 1
ATOM 782 N N . GLU A 1 100 ? -18.868 0.590 1.875 1.00 92.19 100 GLU A N 1
ATOM 783 C CA . GLU A 1 100 ? -17.498 0.331 2.352 1.00 92.19 100 GLU A CA 1
ATOM 784 C C . GLU A 1 100 ? -17.475 -0.461 3.673 1.00 92.19 100 GLU A C 1
ATOM 786 O O . GLU A 1 100 ? -16.649 -1.368 3.843 1.00 92.19 100 GLU A O 1
ATOM 791 N N . ASP A 1 101 ? -18.410 -0.154 4.573 1.00 92.50 101 ASP A N 1
ATOM 792 C CA . ASP A 1 101 ? -18.576 -0.810 5.872 1.00 92.50 101 ASP A CA 1
ATOM 793 C C . ASP A 1 101 ? -19.203 -2.207 5.722 1.00 92.50 101 ASP A C 1
ATOM 795 O O . ASP A 1 101 ? -18.748 -3.164 6.343 1.00 92.50 101 ASP A O 1
ATOM 799 N N . LEU A 1 102 ? -20.166 -2.375 4.812 1.00 94.94 102 LEU A N 1
ATOM 800 C CA . LEU A 1 102 ? -20.684 -3.691 4.434 1.00 94.94 102 LEU A CA 1
ATOM 801 C C . LEU A 1 102 ? -19.597 -4.548 3.797 1.00 94.94 102 LEU A C 1
ATOM 803 O O . LEU A 1 102 ? -19.526 -5.740 4.077 1.00 94.94 102 LEU A O 1
ATOM 807 N N . LEU A 1 103 ? -18.724 -3.964 2.973 1.00 92.31 103 LEU A N 1
ATOM 808 C CA . LEU A 1 103 ? -17.582 -4.697 2.440 1.00 92.31 103 LEU A CA 1
ATOM 809 C C . LEU A 1 103 ? -16.647 -5.157 3.569 1.00 92.31 103 LEU A C 1
ATOM 811 O O . LEU A 1 103 ? -16.202 -6.292 3.520 1.00 92.31 103 LEU A O 1
ATOM 815 N N . ASN A 1 104 ? -16.396 -4.335 4.599 1.00 91.19 104 ASN A N 1
ATOM 816 C CA . ASN A 1 104 ? -15.630 -4.768 5.779 1.00 91.19 104 ASN A CA 1
ATOM 817 C C . ASN A 1 104 ? -16.310 -5.953 6.472 1.00 91.19 104 ASN A C 1
ATOM 819 O O . ASN A 1 104 ? -15.666 -6.971 6.697 1.00 91.19 104 ASN A O 1
ATOM 823 N N . LEU A 1 105 ? -17.616 -5.843 6.740 1.00 91.81 105 LEU A N 1
ATOM 824 C CA . LEU A 1 105 ? -18.396 -6.912 7.369 1.00 91.81 105 LEU A CA 1
ATOM 825 C C . LEU A 1 105 ? -18.352 -8.207 6.549 1.00 91.81 105 LEU A C 1
ATOM 827 O O . LEU A 1 105 ? -18.297 -9.297 7.102 1.00 91.81 105 LEU A O 1
ATOM 831 N N . THR A 1 106 ? -18.375 -8.099 5.220 1.00 89.44 106 THR A N 1
ATOM 832 C CA . THR A 1 106 ? -18.343 -9.273 4.337 1.00 89.44 106 THR A CA 1
ATOM 833 C C . THR A 1 106 ? -16.949 -9.893 4.254 1.00 89.44 106 THR A C 1
ATOM 835 O O . THR A 1 106 ? -16.851 -11.103 4.096 1.00 89.44 106 THR A O 1
ATOM 838 N N . THR A 1 107 ? -15.885 -9.087 4.335 1.00 87.69 107 THR A N 1
ATOM 839 C CA . THR A 1 107 ? -14.502 -9.582 4.295 1.00 87.69 107 THR A CA 1
ATOM 840 C C . THR A 1 107 ? -14.079 -10.212 5.617 1.00 87.69 107 THR A C 1
ATOM 842 O O . THR A 1 107 ? -13.414 -11.238 5.591 1.00 87.69 107 THR A O 1
ATOM 845 N N . PHE A 1 108 ? -14.441 -9.609 6.748 1.00 88.69 108 PHE A N 1
ATOM 846 C CA . PHE A 1 108 ? -13.902 -10.006 8.050 1.00 88.69 108 PHE A CA 1
ATOM 847 C C . PHE A 1 108 ? -14.887 -10.763 8.942 1.00 88.69 108 PHE A C 1
ATOM 849 O O . PHE A 1 108 ? -14.462 -11.504 9.818 1.00 88.69 108 PHE A O 1
ATOM 856 N N . GLY A 1 109 ? -16.192 -10.588 8.735 1.00 88.88 109 GLY A N 1
ATOM 857 C CA . GLY A 1 109 ? -17.208 -11.068 9.670 1.00 88.88 109 GLY A CA 1
ATOM 858 C C . GLY A 1 109 ? -17.491 -10.086 10.811 1.00 88.88 109 GLY A C 1
ATOM 859 O O . GLY A 1 109 ? -16.873 -9.027 10.921 1.00 88.88 109 GLY A O 1
ATOM 860 N N . GLU A 1 110 ? -18.502 -10.420 11.609 1.00 89.19 110 GLU A N 1
ATOM 861 C CA . GLU A 1 110 ? -18.971 -9.615 12.743 1.00 89.19 110 GLU A CA 1
ATOM 862 C C . GLU A 1 110 ? -17.993 -9.705 13.918 1.00 89.19 110 GLU A C 1
ATOM 864 O O . GLU A 1 110 ? -17.444 -8.678 14.311 1.00 89.19 110 GLU A O 1
ATOM 869 N N . ASP A 1 111 ? -17.684 -10.926 14.362 1.00 85.69 111 ASP A N 1
ATOM 870 C CA . ASP A 1 111 ? -16.798 -11.221 15.496 1.00 85.69 111 ASP A CA 1
ATOM 871 C C . ASP A 1 111 ? -15.455 -10.473 15.390 1.00 85.69 111 ASP A C 1
ATOM 873 O O . ASP A 1 111 ? -15.083 -9.712 16.281 1.00 85.69 111 ASP A O 1
ATOM 877 N N . PHE A 1 112 ? -14.771 -10.561 14.242 1.00 86.50 112 PHE A N 1
ATOM 878 C CA . PHE A 1 112 ? -13.507 -9.846 14.024 1.00 86.50 112 PHE A CA 1
ATOM 879 C C . PHE A 1 112 ? -13.643 -8.319 14.114 1.00 86.50 112 PHE A C 1
ATOM 881 O O . PHE A 1 112 ? -12.748 -7.630 14.613 1.00 86.50 112 PHE A O 1
ATOM 888 N N . LEU A 1 113 ? -14.743 -7.756 13.602 1.00 88.44 113 LEU A N 1
ATOM 889 C CA . LEU A 1 113 ? -14.974 -6.314 13.661 1.00 88.44 113 LEU A CA 1
ATOM 890 C C . LEU A 1 113 ? -15.243 -5.843 15.090 1.00 88.44 113 LEU A C 1
ATOM 892 O O . LEU A 1 113 ? -14.815 -4.740 15.442 1.00 88.44 113 LEU A O 1
ATOM 896 N N . GLU A 1 114 ? -15.911 -6.653 15.908 1.00 88.12 114 GLU A N 1
ATOM 897 C CA . GLU A 1 114 ? -16.101 -6.377 17.331 1.00 88.12 114 GLU A CA 1
ATOM 898 C C . GLU A 1 114 ? -14.769 -6.414 18.087 1.00 88.12 114 GLU A C 1
ATOM 900 O O . GLU A 1 114 ? -14.452 -5.448 18.790 1.00 88.12 114 GLU A O 1
ATOM 905 N N . THR A 1 115 ? -13.933 -7.429 17.845 1.00 85.00 115 THR A N 1
ATOM 906 C CA . THR A 1 115 ? -12.577 -7.504 18.411 1.00 85.00 115 THR A CA 1
ATOM 907 C C . THR A 1 115 ? -11.743 -6.287 18.006 1.00 85.00 115 THR A C 1
ATOM 909 O O . THR A 1 115 ? -11.150 -5.612 18.845 1.00 85.00 115 THR A O 1
ATOM 912 N N . CYS A 1 116 ? -11.774 -5.893 16.730 1.00 84.12 116 CYS A N 1
ATOM 913 C CA . CYS A 1 116 ? -11.102 -4.677 16.263 1.00 84.12 116 CYS A CA 1
ATOM 914 C C . CYS A 1 116 ? -11.601 -3.405 16.969 1.00 84.12 116 CYS A C 1
ATOM 916 O O . CYS A 1 116 ? -10.826 -2.467 17.175 1.00 84.12 116 CYS A O 1
ATOM 918 N N . CYS A 1 117 ? -12.882 -3.342 17.348 1.00 85.62 117 CYS A N 1
ATOM 919 C CA . CYS A 1 117 ? -13.412 -2.215 18.111 1.00 85.62 117 CYS A CA 1
ATOM 920 C C . CYS A 1 117 ? -12.826 -2.164 19.528 1.00 85.62 117 CYS A C 1
ATOM 922 O O . CYS A 1 117 ? -12.468 -1.065 19.967 1.00 85.62 117 CYS A O 1
ATOM 924 N N . GLN A 1 118 ? -12.694 -3.316 20.200 1.00 84.62 118 GLN A N 1
ATOM 925 C CA . GLN A 1 118 ? -12.056 -3.438 21.520 1.00 84.62 118 GLN A CA 1
ATOM 926 C C . GLN A 1 118 ? -10.581 -3.032 21.465 1.00 84.62 118 GLN A C 1
ATOM 928 O O . GLN A 1 118 ? -10.155 -2.173 22.234 1.00 84.62 118 GLN A O 1
ATOM 933 N N . LEU A 1 119 ? -9.845 -3.559 20.482 1.00 83.56 119 LEU A N 1
ATOM 934 C CA . LEU A 1 119 ? -8.424 -3.275 20.239 1.00 83.56 119 LEU A CA 1
ATOM 935 C C . LEU A 1 119 ? -8.164 -1.862 19.688 1.00 83.56 119 LEU A C 1
ATOM 937 O O . LEU A 1 119 ? -7.041 -1.512 19.342 1.00 83.56 119 LEU A O 1
ATOM 941 N N . GLN A 1 120 ? -9.210 -1.039 19.568 1.00 82.25 120 GLN A N 1
ATOM 942 C CA . GLN A 1 120 ? -9.152 0.323 19.037 1.00 82.25 120 GLN A CA 1
ATOM 943 C C . GLN A 1 120 ? -8.546 0.433 17.627 1.00 82.25 120 GLN A C 1
ATOM 945 O O . GLN A 1 120 ? -8.107 1.516 17.231 1.00 82.25 120 GLN A O 1
ATOM 950 N N . VAL A 1 121 ? -8.613 -0.636 16.830 1.00 82.94 121 VAL A N 1
ATOM 951 C CA . VAL A 1 121 ? -8.127 -0.656 15.448 1.00 82.94 121 VAL A CA 1
ATOM 952 C C . VAL A 1 121 ? -8.898 0.376 14.624 1.00 82.94 121 VAL A C 1
ATOM 954 O O . VAL A 1 121 ? -10.135 0.424 14.599 1.00 82.94 121 VAL A O 1
ATOM 957 N N . GLY A 1 122 ? -8.153 1.266 13.970 1.00 82.31 122 GLY A N 1
ATOM 958 C CA . GLY A 1 122 ? -8.715 2.374 13.215 1.00 82.31 122 GLY A CA 1
ATOM 959 C C . GLY A 1 122 ? -9.271 1.952 11.855 1.00 82.31 122 GLY A C 1
ATOM 960 O O . GLY A 1 122 ? -8.918 0.927 11.278 1.00 82.31 122 GLY A O 1
ATOM 961 N N . TYR A 1 123 ? -10.095 2.814 11.254 1.00 83.25 123 TYR A N 1
ATOM 962 C CA . TYR A 1 123 ? -10.647 2.567 9.913 1.00 83.25 123 TYR A CA 1
ATOM 963 C C . TYR A 1 123 ? -9.573 2.459 8.818 1.00 83.25 123 TYR A C 1
ATOM 965 O O . TYR A 1 123 ? -9.719 1.718 7.844 1.00 83.25 123 TYR A O 1
ATOM 973 N N . ARG A 1 124 ? -8.483 3.221 8.966 1.00 84.62 124 ARG A N 1
ATOM 974 C CA . ARG A 1 124 ? -7.327 3.159 8.063 1.00 84.62 124 ARG A CA 1
ATOM 975 C C . ARG A 1 124 ? -6.674 1.780 8.115 1.00 84.62 124 ARG A C 1
ATOM 977 O O . ARG A 1 124 ? -6.320 1.246 7.067 1.00 84.62 124 ARG A O 1
ATOM 984 N N . ASP A 1 125 ? -6.570 1.221 9.309 1.00 87.12 125 ASP A N 1
ATOM 985 C CA . ASP A 1 125 ? -5.933 -0.064 9.564 1.00 87.12 125 ASP A CA 1
ATOM 986 C C . ASP A 1 125 ? -6.821 -1.199 9.065 1.00 87.12 125 ASP A C 1
ATOM 988 O O . ASP A 1 125 ? -6.342 -2.043 8.319 1.00 87.12 125 ASP A O 1
ATOM 992 N N . LEU A 1 126 ? -8.141 -1.121 9.281 1.00 87.38 126 LEU A N 1
ATOM 993 C CA . LEU A 1 126 ? -9.112 -2.021 8.643 1.00 87.38 126 LEU A CA 1
ATOM 994 C C . LEU A 1 126 ? -8.996 -2.013 7.111 1.00 87.38 126 LEU A C 1
ATOM 996 O O . LEU A 1 126 ? -9.103 -3.054 6.466 1.00 87.38 126 LEU A O 1
ATOM 1000 N N . ARG A 1 127 ? -8.745 -0.852 6.488 1.00 86.56 127 ARG A N 1
ATOM 1001 C CA . ARG A 1 127 ? -8.522 -0.779 5.034 1.00 86.56 127 ARG A CA 1
ATOM 1002 C C . ARG A 1 127 ? -7.255 -1.527 4.616 1.00 86.56 127 ARG A C 1
ATOM 1004 O O . ARG A 1 127 ? -7.302 -2.242 3.618 1.00 86.56 127 ARG A O 1
ATOM 1011 N N . LYS A 1 128 ? -6.153 -1.355 5.353 1.00 88.25 128 LYS A N 1
ATOM 1012 C CA . LYS A 1 128 ? -4.887 -2.059 5.101 1.00 88.25 128 LYS A CA 1
ATOM 1013 C C . LYS A 1 128 ? -5.052 -3.565 5.322 1.00 88.25 128 LYS A C 1
ATOM 1015 O O . LYS A 1 128 ? -4.738 -4.331 4.423 1.00 88.25 128 LYS A O 1
ATOM 1020 N N . LEU A 1 129 ? -5.648 -3.982 6.439 1.00 87.75 129 LEU A N 1
ATOM 1021 C CA . LEU A 1 129 ? -5.969 -5.383 6.732 1.00 87.75 129 LEU A CA 1
ATOM 1022 C C . LEU A 1 129 ? -6.811 -6.023 5.627 1.00 87.75 129 LEU A C 1
ATOM 1024 O O . LEU A 1 129 ? -6.580 -7.166 5.262 1.00 87.75 129 LEU A O 1
ATOM 1028 N N . ARG A 1 130 ? -7.732 -5.274 5.013 1.00 88.81 130 ARG A N 1
ATOM 1029 C CA . ARG A 1 130 ? -8.534 -5.775 3.885 1.00 88.81 130 ARG A CA 1
ATOM 1030 C C . ARG A 1 130 ? -7.680 -6.056 2.653 1.00 88.81 130 ARG A C 1
ATOM 1032 O O . ARG A 1 130 ? -7.904 -7.043 1.963 1.00 88.81 130 ARG A O 1
ATOM 1039 N N . GLN A 1 131 ? -6.717 -5.178 2.371 1.00 87.56 131 GLN A N 1
ATOM 1040 C CA . GLN A 1 131 ? -5.765 -5.370 1.274 1.00 87.56 131 GLN A CA 1
ATOM 1041 C C . GLN A 1 131 ? -4.888 -6.596 1.539 1.00 87.56 131 GLN A C 1
ATOM 1043 O O . GLN A 1 131 ? -4.759 -7.441 0.658 1.00 87.56 131 GLN A O 1
ATOM 1048 N N . LEU A 1 132 ? -4.403 -6.740 2.772 1.00 87.44 132 LEU A N 1
ATOM 1049 C CA . LEU A 1 132 ? -3.606 -7.889 3.207 1.00 87.44 132 LEU A CA 1
ATOM 1050 C C . LEU A 1 132 ? -4.403 -9.197 3.248 1.00 87.44 132 LEU A C 1
ATOM 1052 O O . LEU A 1 132 ? -3.873 -10.286 3.069 1.00 87.44 132 LEU A O 1
ATOM 1056 N N . SER A 1 133 ? -5.712 -9.100 3.453 1.00 87.31 133 SER A N 1
ATOM 1057 C CA . SER A 1 133 ? -6.600 -10.244 3.314 1.00 87.31 133 SER A CA 1
ATOM 1058 C C . SER A 1 133 ? -6.768 -10.647 1.851 1.00 87.31 133 SER A C 1
ATOM 1060 O O . SER A 1 133 ? -6.733 -11.829 1.518 1.00 87.31 133 SER A O 1
ATOM 1062 N N . SER A 1 134 ? -6.875 -9.668 0.949 1.00 85.25 134 SER A N 1
ATOM 1063 C CA . SER A 1 134 ? -6.996 -9.937 -0.486 1.00 85.25 134 SER A CA 1
ATOM 1064 C C . SER A 1 134 ? -5.707 -10.441 -1.144 1.00 85.25 134 SER A C 1
ATOM 1066 O O . SER A 1 134 ? -5.790 -11.152 -2.144 1.00 85.25 134 SER A O 1
ATOM 1068 N N . ASP A 1 135 ? -4.534 -10.090 -0.606 1.00 85.19 135 ASP A N 1
ATOM 1069 C CA . ASP A 1 135 ? -3.235 -10.572 -1.096 1.00 85.19 135 ASP A CA 1
ATOM 1070 C C . ASP A 1 135 ? -2.801 -11.914 -0.470 1.00 85.19 135 ASP A C 1
ATOM 1072 O O . ASP A 1 135 ? -1.838 -12.525 -0.933 1.00 85.19 135 ASP A O 1
ATOM 1076 N N . GLY A 1 136 ? -3.549 -12.404 0.527 1.00 83.50 136 GLY A N 1
ATOM 1077 C CA . GLY A 1 136 ? -3.312 -13.675 1.210 1.00 83.50 136 GLY A CA 1
ATOM 1078 C C . GLY A 1 136 ? -2.269 -13.619 2.330 1.00 83.50 136 GLY A C 1
ATOM 1079 O O . GLY A 1 136 ? -1.989 -14.656 2.926 1.00 83.50 136 GLY A O 1
ATOM 1080 N N . SER A 1 137 ? -1.709 -12.445 2.641 1.00 83.50 137 SER A N 1
ATOM 1081 C CA . SER A 1 137 ? -0.757 -12.263 3.750 1.00 83.50 137 SER A CA 1
ATOM 1082 C C . SER A 1 137 ? -1.423 -12.416 5.119 1.00 83.50 137 SER A C 1
ATOM 1084 O O . SER A 1 137 ? -0.762 -12.768 6.097 1.00 83.50 137 SER A O 1
ATOM 1086 N N . VAL A 1 138 ? -2.723 -12.122 5.184 1.00 88.12 138 VAL A N 1
ATOM 1087 C CA . VAL A 1 138 ? -3.560 -12.231 6.378 1.00 88.12 138 VAL A CA 1
ATOM 1088 C C . VAL A 1 138 ? -4.793 -13.059 6.031 1.00 88.12 138 VAL A C 1
ATOM 1090 O O . VAL A 1 138 ? -5.462 -12.793 5.037 1.00 88.12 138 VAL A O 1
ATOM 1093 N N . GLN A 1 139 ? -5.139 -14.045 6.848 1.00 87.50 139 GLN A N 1
ATOM 1094 C CA . GLN A 1 139 ? -6.396 -14.780 6.706 1.00 87.50 139 GLN A CA 1
ATOM 1095 C C . GLN A 1 139 ? -7.243 -14.538 7.946 1.00 87.50 139 GLN A C 1
ATOM 1097 O O . GLN A 1 139 ? -6.783 -14.730 9.064 1.00 87.50 139 GLN A O 1
ATOM 1102 N N . ILE A 1 140 ? -8.463 -14.056 7.741 1.00 85.69 140 ILE A N 1
ATOM 1103 C CA . ILE A 1 140 ? -9.414 -13.803 8.821 1.00 85.69 140 ILE A CA 1
ATOM 1104 C C . ILE A 1 140 ? -10.543 -14.798 8.628 1.00 85.69 140 ILE A C 1
ATOM 1106 O O . ILE A 1 140 ? -11.270 -14.742 7.634 1.00 85.69 140 ILE A O 1
ATOM 1110 N N . GLU A 1 141 ? -10.642 -15.731 9.560 1.00 84.19 141 GLU A N 1
ATOM 1111 C CA . GLU A 1 141 ? -11.762 -16.652 9.675 1.00 84.19 141 GLU A CA 1
ATOM 1112 C C . GLU A 1 141 ? -12.653 -16.212 10.839 1.00 84.19 141 GLU A C 1
ATOM 1114 O O . GLU A 1 141 ? -12.315 -15.292 11.582 1.00 84.19 141 GLU A O 1
ATOM 1119 N N . ALA A 1 142 ? -13.808 -16.861 11.001 1.00 75.44 142 ALA A N 1
ATOM 1120 C CA . ALA A 1 142 ? -14.842 -16.412 11.935 1.00 75.44 142 ALA A CA 1
ATOM 1121 C C . ALA A 1 142 ? -14.329 -16.168 13.367 1.00 75.44 142 ALA A C 1
ATOM 1123 O O . ALA A 1 142 ? -14.800 -15.246 14.016 1.00 75.44 142 ALA A O 1
ATOM 1124 N N . GLN A 1 143 ? -13.364 -16.962 13.844 1.00 81.88 143 GLN A N 1
ATOM 1125 C CA . GLN A 1 143 ? -12.843 -16.868 15.215 1.00 81.88 143 GLN A CA 1
ATOM 1126 C C . GLN A 1 143 ? -11.316 -16.857 15.293 1.00 81.88 143 GLN A C 1
ATOM 1128 O O . GLN A 1 143 ? -10.758 -17.017 16.376 1.00 81.88 143 GLN A O 1
ATOM 1133 N N . THR A 1 144 ? -10.622 -16.698 14.166 1.00 86.31 144 THR A N 1
ATOM 1134 C CA . THR A 1 144 ? -9.158 -16.747 14.142 1.00 86.31 144 THR A CA 1
ATOM 1135 C C . THR A 1 144 ? -8.571 -15.787 13.120 1.00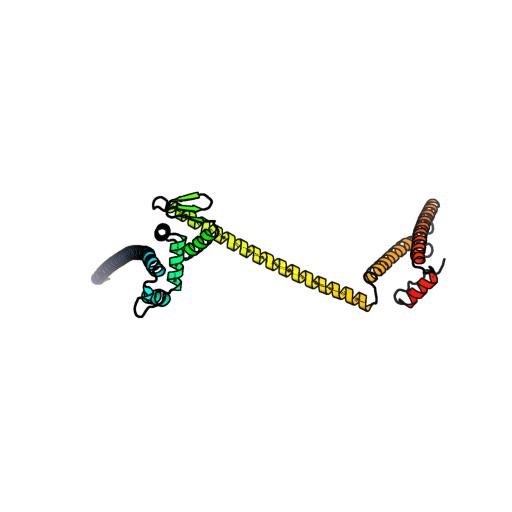 86.31 144 THR A C 1
ATOM 1137 O O . THR A 1 144 ? -9.096 -15.616 12.019 1.00 86.31 144 THR A O 1
ATOM 1140 N N . LEU A 1 145 ? -7.431 -15.206 13.473 1.00 87.25 145 LEU A N 1
ATOM 1141 C CA . LEU A 1 145 ? -6.582 -14.400 12.611 1.00 87.25 145 LEU A CA 1
ATOM 1142 C C . LEU A 1 145 ? -5.293 -15.172 12.332 1.00 87.25 145 LEU A C 1
ATOM 1144 O O . LEU A 1 145 ? -4.533 -15.454 13.253 1.00 87.25 145 LEU A O 1
ATOM 1148 N N . THR A 1 146 ? -5.023 -15.483 11.069 1.00 88.25 146 THR A N 1
ATOM 1149 C CA . THR A 1 146 ? -3.774 -16.118 10.652 1.00 88.25 146 THR A CA 1
ATOM 1150 C C . THR A 1 146 ? -2.867 -15.114 9.959 1.00 88.25 146 THR A C 1
ATOM 1152 O O . THR A 1 146 ? -3.236 -14.506 8.950 1.00 88.25 146 THR A O 1
ATOM 1155 N N . ILE A 1 147 ? -1.655 -14.959 10.484 1.00 85.62 147 ILE A N 1
ATOM 1156 C CA . ILE A 1 147 ? -0.624 -14.049 9.989 1.00 85.62 147 ILE A CA 1
ATOM 1157 C C . ILE A 1 147 ? 0.686 -14.825 9.903 1.00 85.62 147 ILE A C 1
ATOM 1159 O O . ILE A 1 147 ? 1.135 -15.402 10.885 1.00 85.62 147 ILE A O 1
ATOM 1163 N N . GLY A 1 148 ? 1.320 -14.864 8.728 1.00 77.44 148 GLY A N 1
ATOM 1164 C CA . GLY A 1 148 ? 2.634 -15.511 8.585 1.00 77.44 148 GLY A CA 1
ATOM 1165 C C . GLY A 1 148 ? 2.665 -17.008 8.945 1.00 77.44 148 GLY A C 1
ATOM 1166 O O . GLY A 1 148 ? 3.739 -17.549 9.192 1.00 77.44 148 GLY A O 1
ATOM 1167 N N . GLY A 1 149 ? 1.506 -17.678 8.968 1.00 79.94 149 GLY A N 1
ATOM 1168 C CA . GLY A 1 149 ? 1.350 -19.082 9.370 1.00 79.94 149 GLY A CA 1
ATOM 1169 C C . GLY A 1 149 ? 1.025 -19.301 10.853 1.00 79.94 149 GLY A C 1
ATOM 1170 O O . GLY A 1 149 ? 0.698 -20.423 11.232 1.00 79.94 149 GLY A O 1
ATOM 1171 N N . GLU A 1 150 ? 1.061 -18.254 11.676 1.00 84.62 150 GLU A N 1
ATOM 1172 C CA . GLU A 1 150 ? 0.614 -18.276 13.069 1.00 84.62 150 GLU A CA 1
ATOM 1173 C C . GLU A 1 150 ? -0.873 -17.934 13.139 1.00 84.62 150 GLU A C 1
ATOM 1175 O O . GLU A 1 150 ? -1.321 -17.026 12.446 1.00 84.62 150 GLU A O 1
ATOM 1180 N N . THR A 1 151 ? -1.647 -18.694 13.917 1.00 89.88 151 THR A N 1
ATOM 1181 C CA . THR A 1 151 ? -3.105 -18.538 14.024 1.00 89.88 151 THR A CA 1
ATOM 1182 C C . THR A 1 151 ? -3.468 -18.143 15.442 1.00 89.88 151 THR A C 1
ATOM 1184 O O . THR A 1 151 ? -3.249 -18.919 16.369 1.00 89.88 151 THR A O 1
ATOM 1187 N N . ILE A 1 152 ? -4.049 -16.957 15.577 1.00 87.88 152 ILE A N 1
ATOM 1188 C CA . ILE A 1 152 ? -4.376 -16.321 16.848 1.00 87.88 152 ILE A CA 1
ATOM 1189 C C . ILE A 1 152 ? -5.905 -16.321 17.006 1.00 87.88 152 ILE A C 1
ATOM 1191 O O . ILE A 1 152 ? -6.601 -15.840 16.102 1.00 87.88 152 ILE A O 1
ATOM 1195 N N . PRO A 1 153 ? -6.460 -16.872 18.098 1.00 86.56 153 PRO A N 1
ATOM 1196 C CA . PRO A 1 153 ? -7.891 -16.801 18.391 1.00 86.56 153 PRO A CA 1
ATOM 1197 C C . PRO A 1 153 ? -8.393 -15.363 18.572 1.00 86.56 153 PRO A C 1
ATOM 1199 O O . PRO A 1 153 ? -7.688 -14.516 19.110 1.00 86.56 153 PRO A O 1
ATOM 1202 N N . LEU A 1 154 ? -9.626 -15.090 18.137 1.00 82.56 154 LEU A N 1
ATOM 1203 C CA . LEU A 1 154 ? -10.318 -13.808 18.315 1.00 82.56 154 LEU A CA 1
ATOM 1204 C C . LEU A 1 154 ? -11.090 -13.789 19.639 1.00 82.56 154 LEU A C 1
ATOM 1206 O O . LEU A 1 154 ? -12.318 -13.840 19.650 1.00 82.56 154 LEU A O 1
ATOM 1210 N N . ASP A 1 155 ? -10.368 -13.745 20.756 1.00 81.12 155 ASP A N 1
ATOM 1211 C CA . ASP A 1 155 ? -10.949 -13.651 22.095 1.00 81.12 155 ASP A CA 1
ATOM 1212 C C . ASP A 1 155 ? -10.217 -12.621 22.975 1.00 81.12 155 ASP A C 1
ATOM 1214 O O . ASP A 1 155 ? -9.160 -12.094 22.618 1.00 81.12 155 ASP A O 1
ATOM 1218 N N . ASP A 1 156 ? -10.821 -12.304 24.122 1.00 75.81 156 ASP A N 1
ATOM 1219 C CA . ASP A 1 156 ? -10.287 -11.315 25.063 1.00 75.81 156 ASP A CA 1
ATOM 1220 C C . ASP A 1 156 ? -8.947 -11.765 25.688 1.00 75.81 156 ASP A C 1
ATOM 1222 O O . ASP A 1 156 ? -8.140 -10.915 26.070 1.00 75.81 156 ASP A O 1
AT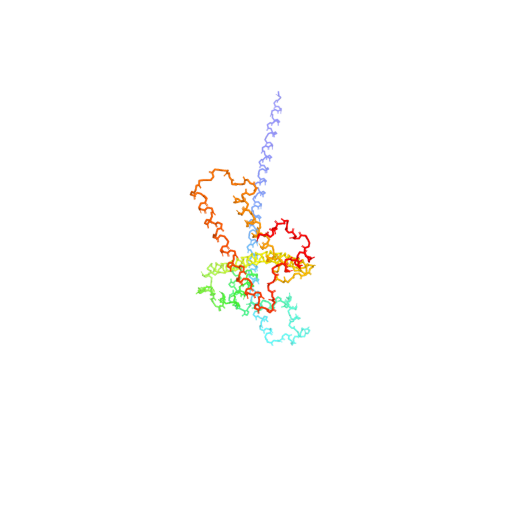OM 1226 N N . ASP A 1 157 ? -8.686 -13.077 25.771 1.00 83.56 157 ASP A N 1
ATOM 1227 C CA . ASP A 1 157 ? -7.468 -13.634 26.378 1.00 83.56 157 ASP A CA 1
ATOM 1228 C C . ASP A 1 157 ? -6.239 -13.440 25.468 1.00 83.56 157 ASP A C 1
ATOM 1230 O O . ASP A 1 157 ? -5.123 -13.279 25.966 1.00 83.56 157 ASP A O 1
ATOM 1234 N N . HIS A 1 158 ? -6.437 -13.388 24.145 1.00 84.25 158 HIS A N 1
ATOM 1235 C CA . HIS A 1 158 ? -5.383 -13.171 23.143 1.00 84.25 158 HIS A CA 1
ATOM 1236 C C . HIS A 1 158 ? -5.363 -11.736 22.586 1.00 84.25 158 HIS A C 1
ATOM 1238 O O . HIS A 1 158 ? -4.686 -11.452 21.596 1.00 84.25 158 HIS A O 1
ATOM 1244 N N . ALA A 1 159 ? -6.071 -10.798 23.222 1.00 80.69 159 ALA A N 1
ATOM 1245 C CA . ALA A 1 159 ? -6.194 -9.412 22.766 1.00 80.69 159 ALA A CA 1
ATOM 1246 C C . ALA A 1 159 ? -4.838 -8.706 22.552 1.00 80.69 159 AL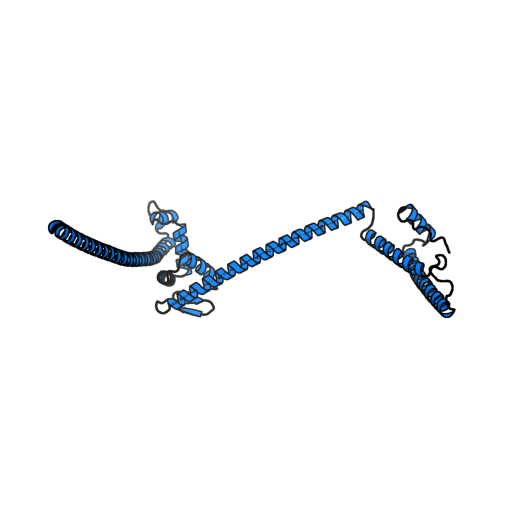A A C 1
ATOM 1248 O O . ALA A 1 159 ? -4.639 -8.039 21.533 1.00 80.69 159 ALA A O 1
ATOM 1249 N N . GLU A 1 160 ? -3.889 -8.866 23.481 1.00 84.31 160 GLU A N 1
ATOM 1250 C CA . GLU A 1 160 ? -2.552 -8.260 23.371 1.00 84.31 160 GLU A CA 1
ATOM 1251 C C . GLU A 1 160 ? -1.746 -8.852 22.204 1.00 84.31 160 GLU A C 1
ATOM 1253 O O . GLU A 1 160 ? -1.079 -8.120 21.470 1.00 84.31 160 GLU A O 1
ATOM 1258 N N . GLU A 1 161 ? -1.847 -10.166 21.998 1.00 87.06 161 GLU A N 1
ATOM 1259 C CA . GLU A 1 161 ? -1.181 -10.882 20.908 1.00 87.06 161 GLU A CA 1
ATOM 1260 C C . GLU A 1 161 ? -1.753 -10.472 19.546 1.00 87.06 161 GLU A C 1
ATOM 1262 O O . GLU A 1 161 ? -1.001 -10.134 18.631 1.00 87.06 161 GLU A O 1
ATOM 1267 N N . LEU A 1 162 ? -3.084 -10.397 19.432 1.00 85.38 162 LEU A N 1
ATOM 1268 C CA . LEU A 1 162 ? -3.775 -9.898 18.243 1.00 85.38 162 LEU A CA 1
ATOM 1269 C C . LEU A 1 162 ? -3.354 -8.472 17.902 1.00 85.38 162 LEU A C 1
ATOM 1271 O O . LEU A 1 162 ? -3.069 -8.171 16.741 1.00 85.38 162 LEU A O 1
ATOM 1275 N N . GLN A 1 163 ? -3.313 -7.588 18.902 1.00 85.12 163 GLN A N 1
ATOM 1276 C CA . GLN A 1 163 ? -2.917 -6.202 18.695 1.00 85.12 163 GLN A CA 1
ATOM 1277 C C . GLN A 1 163 ? -1.474 -6.118 18.187 1.00 85.12 163 GLN A C 1
ATOM 1279 O O . GLN A 1 163 ? -1.224 -5.453 17.180 1.00 85.12 163 GLN A O 1
ATOM 1284 N N . ALA A 1 164 ? -0.550 -6.835 18.830 1.00 88.81 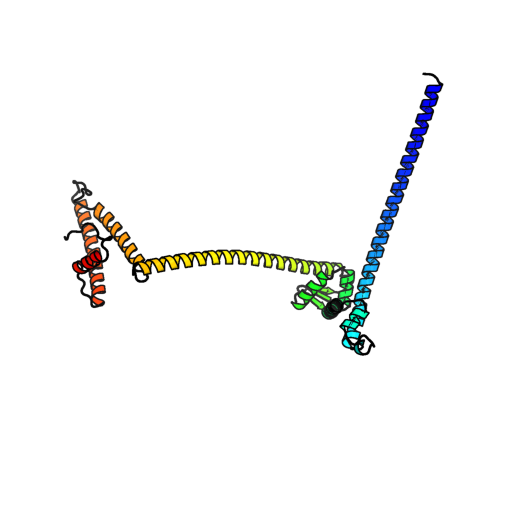164 ALA A N 1
ATOM 1285 C CA . ALA A 1 164 ? 0.851 -6.869 18.427 1.00 88.81 164 ALA A CA 1
ATOM 1286 C C . ALA A 1 164 ? 1.034 -7.441 17.012 1.00 88.81 164 ALA A C 1
ATOM 1288 O O . ALA A 1 164 ? 1.805 -6.895 16.217 1.00 88.81 164 ALA A O 1
ATOM 1289 N N . ALA A 1 165 ? 0.306 -8.505 16.666 1.00 87.62 165 ALA A N 1
ATOM 1290 C CA . ALA A 1 165 ? 0.370 -9.121 15.346 1.00 87.62 165 ALA A CA 1
ATOM 1291 C C . ALA A 1 165 ? -0.164 -8.184 14.252 1.00 87.62 165 ALA A C 1
ATOM 1293 O O . ALA A 1 165 ? 0.479 -8.011 13.212 1.00 87.62 165 ALA A O 1
ATOM 1294 N N . ILE A 1 166 ? -1.304 -7.526 14.496 1.00 86.69 166 ILE A N 1
ATOM 1295 C CA . ILE A 1 166 ? -1.875 -6.534 13.576 1.00 86.69 166 ILE A CA 1
ATOM 1296 C C . ILE A 1 166 ? -0.894 -5.375 13.375 1.00 86.69 166 ILE A C 1
ATOM 1298 O O . ILE A 1 166 ? -0.594 -5.030 12.233 1.00 86.69 166 ILE A O 1
ATOM 1302 N N . GLU A 1 167 ? -0.363 -4.794 14.452 1.00 88.69 167 GLU A N 1
ATOM 1303 C CA . GLU A 1 167 ? 0.575 -3.669 14.375 1.00 88.69 167 GLU A CA 1
ATOM 1304 C C . GLU A 1 167 ? 1.844 -4.051 13.602 1.00 88.69 167 GLU A C 1
ATOM 1306 O O . GLU A 1 167 ? 2.215 -3.371 12.644 1.00 88.69 167 GLU A O 1
ATOM 1311 N N . THR A 1 168 ? 2.423 -5.215 13.906 1.00 89.38 168 THR A N 1
ATOM 1312 C CA . THR A 1 168 ? 3.637 -5.719 13.247 1.00 89.38 168 THR A CA 1
ATOM 1313 C C . THR A 1 168 ? 3.463 -5.846 11.734 1.00 89.38 168 THR A C 1
ATOM 1315 O O . THR A 1 168 ? 4.322 -5.405 10.967 1.00 89.38 168 THR A O 1
ATOM 1318 N N . VAL A 1 169 ? 2.352 -6.425 11.268 1.00 89.75 169 VAL A N 1
ATOM 1319 C CA . VAL A 1 169 ? 2.113 -6.585 9.824 1.00 89.75 169 VAL A CA 1
ATOM 1320 C C . VAL A 1 169 ? 1.879 -5.241 9.146 1.00 89.75 169 VAL A C 1
ATOM 1322 O O . VAL A 1 169 ? 2.369 -5.007 8.036 1.00 89.75 169 VAL A O 1
ATOM 1325 N N . LEU A 1 170 ? 1.124 -4.350 9.789 1.00 89.25 170 LEU A N 1
ATOM 1326 C CA . LEU A 1 170 ? 0.836 -3.031 9.238 1.00 89.25 170 LEU A CA 1
ATOM 1327 C C . LEU A 1 170 ? 2.100 -2.176 9.126 1.00 89.25 170 LEU A C 1
ATOM 1329 O O . LEU A 1 170 ? 2.253 -1.463 8.125 1.00 89.25 170 LEU A O 1
ATOM 1333 N N . ASP A 1 171 ? 2.999 -2.270 10.099 1.00 90.62 171 ASP A N 1
ATOM 1334 C CA . ASP A 1 171 ? 4.282 -1.575 10.099 1.00 90.62 171 ASP A CA 1
ATOM 1335 C C . ASP A 1 171 ? 5.229 -2.159 9.057 1.00 90.62 171 ASP A C 1
ATOM 1337 O O . ASP A 1 171 ? 5.728 -1.412 8.213 1.00 90.62 171 ASP A O 1
ATOM 1341 N N . ALA A 1 172 ? 5.377 -3.487 9.011 1.00 89.38 172 ALA A N 1
ATOM 1342 C CA . ALA A 1 172 ? 6.198 -4.161 8.007 1.00 89.38 172 ALA A CA 1
ATOM 1343 C C . ALA A 1 172 ? 5.780 -3.777 6.579 1.00 89.38 172 ALA A C 1
ATOM 1345 O O . ALA A 1 172 ? 6.616 -3.445 5.738 1.00 89.38 172 ALA A O 1
ATOM 1346 N N . LYS A 1 173 ? 4.471 -3.736 6.305 1.00 88.12 173 LYS A N 1
ATOM 1347 C CA . LYS A 1 173 ? 3.947 -3.334 4.991 1.00 88.12 173 LYS A CA 1
ATOM 1348 C C . LYS A 1 173 ? 4.113 -1.852 4.699 1.00 88.12 173 LYS A C 1
ATOM 1350 O O . LYS A 1 173 ? 4.302 -1.470 3.544 1.00 88.12 173 LYS A O 1
ATOM 1355 N N . THR A 1 174 ? 4.044 -1.010 5.724 1.00 89.69 174 THR A N 1
ATOM 1356 C CA . THR A 1 174 ? 4.309 0.422 5.562 1.00 89.69 174 THR A CA 1
ATOM 1357 C C . THR A 1 174 ? 5.782 0.644 5.214 1.00 89.69 174 THR A C 1
ATOM 1359 O O . THR A 1 174 ? 6.071 1.360 4.256 1.00 89.69 174 THR A O 1
ATOM 1362 N N . GLN A 1 175 ? 6.697 -0.045 5.898 1.00 92.88 175 GLN A N 1
ATOM 1363 C CA . GLN A 1 175 ? 8.127 0.005 5.612 1.00 92.88 175 GLN A CA 1
ATOM 1364 C C . GLN A 1 175 ? 8.452 -0.521 4.204 1.00 92.88 175 GLN A C 1
ATOM 1366 O O . GLN A 1 175 ? 9.153 0.149 3.447 1.00 92.88 175 GLN A O 1
ATOM 1371 N N . GLU A 1 176 ? 7.886 -1.663 3.801 1.00 90.75 176 GLU A N 1
ATOM 1372 C CA . GLU A 1 176 ? 8.069 -2.223 2.452 1.00 90.75 176 GLU A CA 1
ATOM 1373 C C . GLU A 1 176 ? 7.635 -1.229 1.357 1.00 90.75 176 GLU A C 1
ATOM 1375 O O . GLU A 1 176 ? 8.310 -1.065 0.333 1.00 90.75 176 GLU A O 1
ATOM 1380 N N . ALA A 1 177 ? 6.524 -0.516 1.574 1.00 90.56 177 ALA A N 1
ATOM 1381 C CA . ALA A 1 177 ? 6.039 0.502 0.647 1.00 90.56 177 ALA A CA 1
ATOM 1382 C C . ALA A 1 177 ? 6.993 1.706 0.555 1.00 90.56 177 ALA A C 1
ATOM 1384 O O . ALA A 1 177 ? 7.249 2.206 -0.546 1.00 90.56 177 ALA A O 1
ATOM 1385 N N . GLU A 1 178 ? 7.540 2.160 1.684 1.00 94.50 178 GLU A N 1
ATOM 1386 C CA . GLU A 1 178 ? 8.519 3.251 1.729 1.00 94.50 178 GLU A CA 1
ATOM 1387 C C . GLU A 1 178 ? 9.831 2.870 1.033 1.00 94.50 178 GLU A C 1
ATOM 1389 O O . GLU A 1 178 ? 10.337 3.635 0.204 1.00 94.50 178 GLU A O 1
ATOM 1394 N N . GLU A 1 179 ? 10.347 1.669 1.294 1.00 94.94 179 GLU A N 1
ATOM 1395 C CA . GLU A 1 179 ? 11.550 1.133 0.650 1.00 94.94 179 GLU A CA 1
ATOM 1396 C C . GLU A 1 179 ? 11.359 0.991 -0.863 1.00 94.94 179 GLU A C 1
ATOM 1398 O O . GLU A 1 179 ? 12.193 1.451 -1.651 1.00 94.94 179 GLU A O 1
ATOM 1403 N N . THR A 1 180 ? 10.221 0.439 -1.290 1.00 94.31 180 THR A N 1
ATOM 1404 C CA . THR A 1 180 ? 9.874 0.314 -2.711 1.00 94.31 180 THR A CA 1
ATOM 1405 C C . THR A 1 180 ? 9.791 1.687 -3.376 1.00 94.31 180 THR A C 1
ATOM 1407 O O . THR A 1 180 ? 10.330 1.892 -4.468 1.00 94.31 180 THR A O 1
ATOM 1410 N N . GLN A 1 181 ? 9.172 2.668 -2.715 1.00 94.88 181 GLN A N 1
ATOM 1411 C CA . GLN A 1 181 ? 9.087 4.031 -3.231 1.00 94.88 181 GLN A CA 1
ATOM 1412 C C . GLN A 1 181 ? 10.469 4.696 -3.331 1.00 94.88 181 GLN A C 1
ATOM 1414 O O . GLN A 1 181 ? 10.749 5.400 -4.308 1.00 94.88 181 GLN A O 1
ATOM 1419 N N . ALA A 1 182 ? 11.344 4.483 -2.348 1.00 96.19 182 ALA A N 1
ATOM 1420 C CA . ALA A 1 182 ? 12.716 4.977 -2.380 1.00 96.19 182 ALA A CA 1
ATOM 1421 C C . ALA A 1 182 ? 13.515 4.338 -3.530 1.00 96.19 182 ALA A C 1
ATOM 1423 O O . ALA A 1 182 ? 14.193 5.048 -4.280 1.00 96.19 182 ALA A O 1
ATOM 1424 N N . ALA A 1 183 ? 13.373 3.025 -3.729 1.00 95.44 183 ALA A N 1
ATOM 1425 C CA . ALA A 1 183 ? 14.008 2.293 -4.819 1.00 95.44 183 ALA A CA 1
ATOM 1426 C C . ALA A 1 183 ? 13.528 2.772 -6.199 1.00 95.44 183 ALA A C 1
ATOM 1428 O O . ALA A 1 183 ? 14.349 2.953 -7.101 1.00 95.44 183 ALA A O 1
ATOM 1429 N N . LEU A 1 184 ? 12.227 3.040 -6.367 1.00 96.06 184 LEU A N 1
ATOM 1430 C CA . LEU A 1 184 ? 11.678 3.613 -7.601 1.00 96.06 184 LEU A CA 1
ATOM 1431 C C . LEU A 1 184 ? 12.274 4.992 -7.894 1.00 96.06 184 LEU A C 1
ATOM 1433 O O . LEU A 1 184 ? 12.812 5.205 -8.977 1.00 96.06 184 LEU A O 1
ATOM 1437 N N . LYS A 1 185 ? 12.304 5.894 -6.904 1.00 96.38 185 LYS A N 1
ATOM 1438 C CA . LYS A 1 185 ? 12.927 7.221 -7.061 1.00 96.38 185 LYS A CA 1
ATOM 1439 C C . LYS A 1 185 ? 14.409 7.128 -7.434 1.00 96.38 185 LYS A C 1
ATOM 1441 O O . LYS A 1 185 ? 14.901 7.940 -8.219 1.00 96.38 185 LYS A O 1
ATOM 1446 N N . ALA A 1 186 ? 15.139 6.166 -6.869 1.00 96.25 186 ALA A N 1
ATOM 1447 C CA . ALA A 1 186 ? 16.535 5.927 -7.225 1.00 96.25 186 ALA A CA 1
ATOM 1448 C C . ALA A 1 186 ? 16.670 5.426 -8.673 1.00 96.25 186 ALA A C 1
ATOM 1450 O O . ALA A 1 186 ? 17.499 5.946 -9.424 1.00 96.25 186 ALA A O 1
ATOM 1451 N N . LYS A 1 187 ? 15.823 4.476 -9.091 1.00 95.69 187 LYS A N 1
ATOM 1452 C CA . LYS A 1 187 ? 15.778 3.981 -10.474 1.00 95.69 187 LYS A CA 1
ATOM 1453 C C . LYS A 1 187 ? 15.442 5.090 -11.468 1.00 95.69 187 LYS A C 1
ATOM 1455 O O . LYS A 1 187 ? 16.149 5.209 -12.462 1.00 95.69 187 LYS A O 1
ATOM 1460 N N . ASP A 1 188 ? 14.470 5.947 -11.173 1.00 97.00 188 ASP A N 1
ATOM 1461 C CA . ASP A 1 188 ? 14.093 7.071 -12.040 1.00 97.00 188 ASP A CA 1
ATOM 1462 C C . ASP A 1 188 ? 15.253 8.055 -12.249 1.00 97.00 188 ASP A C 1
ATOM 1464 O O . ASP A 1 188 ? 15.495 8.523 -13.363 1.00 97.00 188 ASP A O 1
ATOM 1468 N N . ARG A 1 189 ? 16.036 8.336 -11.198 1.00 96.06 189 ARG A N 1
ATOM 1469 C CA . ARG A 1 189 ? 17.245 9.172 -11.311 1.00 96.06 189 ARG A CA 1
ATOM 1470 C C . ARG A 1 189 ? 18.303 8.532 -12.206 1.00 96.06 189 ARG A C 1
ATOM 1472 O O . ARG A 1 189 ? 18.909 9.224 -13.022 1.00 96.06 189 ARG A O 1
ATOM 1479 N N . ILE A 1 190 ? 18.525 7.226 -12.057 1.00 96.44 190 ILE A N 1
ATOM 1480 C CA . ILE A 1 190 ? 19.474 6.481 -12.893 1.00 96.44 190 ILE A CA 1
ATOM 1481 C C . ILE A 1 190 ? 18.998 6.463 -14.345 1.00 96.44 190 ILE A C 1
ATOM 1483 O O . ILE A 1 190 ? 19.805 6.698 -15.239 1.00 96.44 190 ILE A O 1
ATOM 1487 N N . LEU A 1 191 ? 17.707 6.223 -14.585 1.00 96.19 191 LEU A N 1
ATOM 1488 C CA . LEU A 1 191 ? 17.120 6.243 -15.923 1.00 96.19 191 LEU A CA 1
ATOM 1489 C C . LEU A 1 191 ? 17.306 7.604 -16.585 1.00 96.19 191 LEU A C 1
ATOM 1491 O O . LEU A 1 191 ? 17.799 7.657 -17.703 1.00 96.19 191 LEU A O 1
ATOM 1495 N N . LYS A 1 192 ? 17.032 8.699 -15.870 1.00 96.69 192 LYS A N 1
ATOM 1496 C CA . LYS A 1 192 ? 17.268 10.050 -16.388 1.00 96.69 192 LYS A CA 1
ATOM 1497 C C . LYS A 1 192 ? 18.742 10.304 -16.723 1.00 96.69 192 LYS A C 1
ATOM 1499 O O . LYS A 1 192 ? 19.044 10.849 -17.775 1.00 96.69 192 LYS A O 1
ATOM 1504 N N . SER A 1 193 ? 19.662 9.872 -15.861 1.00 95.44 193 SER A N 1
ATOM 1505 C CA . SER A 1 193 ? 21.104 9.988 -16.124 1.00 95.44 193 SER A CA 1
ATOM 1506 C C . SER A 1 193 ? 21.529 9.189 -17.364 1.00 95.44 193 SER A C 1
ATOM 1508 O O . SER A 1 193 ? 22.285 9.686 -18.196 1.00 95.44 193 SER A O 1
ATOM 1510 N N . LYS A 1 194 ? 21.012 7.964 -17.527 1.00 94.88 194 LYS A N 1
ATOM 1511 C CA . LYS A 1 194 ? 21.266 7.139 -18.717 1.00 94.88 194 LYS A CA 1
ATOM 1512 C C . LYS A 1 194 ? 20.697 7.776 -19.979 1.00 94.88 194 LYS A C 1
ATOM 1514 O O . LYS A 1 194 ? 21.395 7.814 -20.984 1.00 94.88 194 LYS A O 1
ATOM 1519 N N . GLU A 1 195 ? 19.486 8.312 -19.906 1.00 96.75 195 GLU A N 1
ATOM 1520 C CA . GLU A 1 195 ? 18.846 9.041 -20.999 1.00 96.75 195 GLU A CA 1
ATOM 1521 C C . GLU A 1 195 ? 19.694 10.248 -21.432 1.00 96.75 195 GLU A C 1
ATOM 1523 O O . GLU A 1 195 ? 19.968 10.428 -22.616 1.00 96.75 195 GLU A O 1
ATOM 1528 N N . ASP A 1 196 ? 20.211 11.036 -20.484 1.00 95.56 196 ASP A N 1
ATOM 1529 C CA . ASP A 1 196 ? 21.105 12.161 -20.785 1.00 95.56 196 ASP A CA 1
ATOM 1530 C C . ASP A 1 196 ? 22.409 11.706 -21.471 1.00 95.56 196 ASP A C 1
ATOM 1532 O O . ASP A 1 196 ? 22.917 12.393 -22.362 1.00 95.56 196 ASP A O 1
ATOM 1536 N N . VAL A 1 197 ? 22.968 10.557 -21.069 1.00 95.31 197 VAL A N 1
ATOM 1537 C CA . VAL A 1 197 ? 24.167 9.976 -21.699 1.00 95.31 197 VAL A CA 1
ATOM 1538 C C . VAL A 1 197 ? 23.869 9.494 -23.116 1.00 95.31 197 VAL A C 1
ATOM 1540 O O . VAL A 1 197 ? 24.639 9.819 -24.019 1.00 95.31 197 VAL A O 1
ATOM 1543 N N . ILE A 1 198 ? 22.755 8.790 -23.325 1.00 95.69 198 ILE A N 1
ATOM 1544 C CA . ILE A 1 198 ? 22.317 8.322 -24.648 1.00 95.69 198 ILE A CA 1
ATOM 1545 C C . ILE A 1 198 ? 22.150 9.518 -25.588 1.00 95.69 198 ILE A C 1
ATOM 1547 O O . ILE A 1 198 ? 22.790 9.568 -26.633 1.00 95.69 198 ILE A O 1
ATOM 1551 N N . ASN A 1 199 ? 21.428 10.555 -25.160 1.00 94.44 199 ASN A N 1
ATOM 1552 C CA . ASN A 1 199 ? 21.232 11.772 -25.951 1.00 94.44 199 ASN A CA 1
ATOM 1553 C C . ASN A 1 199 ? 22.551 12.487 -26.304 1.00 94.44 199 ASN A C 1
ATOM 1555 O O . ASN A 1 199 ? 22.667 13.121 -27.357 1.00 94.44 199 ASN A O 1
ATOM 1559 N N . ARG A 1 200 ? 23.567 12.435 -25.430 1.00 94.06 200 ARG A N 1
ATOM 1560 C CA . ARG A 1 200 ? 24.908 12.957 -25.752 1.00 94.06 200 ARG A CA 1
ATOM 1561 C C . ARG A 1 200 ? 25.609 12.085 -26.786 1.00 94.06 200 ARG A C 1
ATOM 1563 O O . ARG A 1 200 ? 26.166 12.631 -27.732 1.00 94.06 200 ARG A O 1
ATOM 1570 N N . GLN A 1 201 ? 25.577 10.766 -26.614 1.00 93.31 201 GLN A N 1
ATOM 1571 C CA . GLN A 1 201 ? 26.192 9.820 -27.545 1.00 93.31 201 GLN A CA 1
ATOM 1572 C C . GLN A 1 201 ? 25.561 9.912 -28.936 1.00 93.31 201 GLN A C 1
ATOM 1574 O O . GLN A 1 201 ? 26.293 9.984 -29.916 1.00 93.31 201 GLN A O 1
ATOM 1579 N N . GLU A 1 202 ? 24.237 10.023 -29.030 1.00 91.81 202 GLU A N 1
ATOM 1580 C CA . GLU A 1 202 ? 23.523 10.235 -30.294 1.00 91.81 202 GLU A CA 1
ATOM 1581 C C . GLU A 1 202 ? 23.947 11.534 -30.988 1.00 91.81 202 GLU A C 1
ATOM 1583 O O . GLU A 1 202 ? 24.185 11.548 -32.195 1.00 91.81 202 GLU A O 1
ATOM 1588 N N . LYS A 1 203 ? 24.110 12.633 -30.237 1.00 92.38 203 LYS A N 1
ATOM 1589 C CA . LYS A 1 203 ? 24.599 13.904 -30.797 1.00 92.38 203 LYS A CA 1
ATOM 1590 C C . LYS A 1 203 ? 26.030 13.806 -31.310 1.00 92.38 203 LYS A C 1
ATOM 1592 O O . LYS A 1 203 ? 26.329 14.378 -32.357 1.00 92.38 203 LYS A O 1
ATOM 1597 N N . GLU A 1 204 ? 26.917 13.142 -30.576 1.00 88.88 204 GLU A N 1
ATOM 1598 C CA . GLU A 1 204 ? 28.300 12.955 -31.019 1.00 88.88 204 GLU A CA 1
ATOM 1599 C C . GLU A 1 204 ? 28.367 12.032 -32.241 1.00 88.88 204 GLU A C 1
ATOM 1601 O O . GLU A 1 204 ? 29.021 12.386 -33.220 1.00 88.88 204 GLU A O 1
ATOM 1606 N N . LEU A 1 205 ? 27.613 10.928 -32.255 1.00 86.25 205 LEU A N 1
ATOM 1607 C CA . LEU A 1 205 ? 27.482 10.060 -33.429 1.00 86.25 205 LEU A CA 1
ATOM 1608 C C . LEU A 1 205 ? 26.987 10.841 -34.650 1.00 86.25 205 LEU A C 1
ATOM 1610 O O . LEU A 1 205 ? 27.647 10.826 -35.686 1.00 86.25 205 LEU A O 1
ATOM 1614 N N . ALA A 1 206 ? 25.916 11.626 -34.512 1.00 83.50 206 ALA A N 1
ATOM 1615 C CA . ALA A 1 206 ? 25.393 12.446 -35.604 1.00 83.50 206 ALA A CA 1
ATOM 1616 C C . ALA A 1 206 ? 26.413 13.485 -36.117 1.00 83.50 206 ALA A C 1
ATOM 1618 O O . ALA A 1 206 ? 26.459 13.781 -37.314 1.00 83.50 206 ALA A O 1
ATOM 1619 N N . LYS A 1 207 ? 27.256 14.049 -35.239 1.00 82.69 207 LYS A N 1
ATOM 1620 C CA . LYS A 1 207 ? 28.352 14.946 -35.648 1.00 82.69 207 LYS A CA 1
ATOM 1621 C C . LYS A 1 207 ? 29.433 14.204 -36.426 1.00 82.69 207 LYS A C 1
ATOM 1623 O O . LYS A 1 207 ? 29.889 14.733 -37.440 1.00 82.69 207 LYS A O 1
ATOM 1628 N N . HIS A 1 208 ? 29.845 13.028 -35.958 1.00 76.75 208 HIS A N 1
ATOM 1629 C CA . HIS A 1 208 ? 30.831 12.195 -36.644 1.00 76.75 208 HIS A CA 1
ATOM 1630 C C . HIS A 1 208 ? 30.320 11.762 -38.021 1.00 76.75 208 HIS A C 1
ATOM 1632 O O . HIS A 1 208 ? 31.003 11.984 -39.016 1.00 76.75 208 HIS A O 1
ATOM 1638 N N . GLU A 1 209 ? 29.082 11.277 -38.106 1.00 73.69 209 GLU A N 1
ATOM 1639 C CA . GLU A 1 209 ? 28.435 10.926 -39.373 1.00 73.69 209 GLU A CA 1
ATOM 1640 C C . GLU A 1 209 ? 28.313 12.133 -40.314 1.00 73.69 209 GLU A C 1
ATOM 1642 O O . GLU A 1 209 ? 28.596 12.032 -41.507 1.00 73.69 209 GLU A O 1
ATOM 1647 N N . SER A 1 210 ? 27.935 13.308 -39.796 1.00 74.50 210 SER A N 1
ATOM 1648 C CA . SER A 1 210 ? 27.851 14.530 -40.602 1.00 74.50 210 SER A CA 1
ATOM 1649 C C . SER A 1 210 ? 29.217 14.999 -41.104 1.00 74.50 210 SER A C 1
ATOM 1651 O O . SER A 1 210 ? 29.302 15.486 -42.233 1.00 74.50 210 SER A O 1
ATOM 1653 N N . ARG A 1 211 ? 30.279 14.866 -40.298 1.00 69.56 211 ARG A N 1
ATOM 1654 C CA . ARG A 1 211 ? 31.652 15.184 -40.710 1.00 69.56 211 ARG A CA 1
ATOM 1655 C C . ARG A 1 211 ? 32.122 14.233 -41.806 1.00 69.56 211 ARG A C 1
ATOM 1657 O O . ARG A 1 211 ? 32.520 14.727 -42.857 1.00 69.56 211 ARG A O 1
ATOM 1664 N N . ALA A 1 212 ? 31.972 12.925 -41.599 1.00 64.50 212 ALA A N 1
ATOM 1665 C CA . ALA A 1 212 ? 32.309 11.910 -42.592 1.00 64.50 212 ALA A CA 1
ATOM 1666 C C . ALA A 1 212 ? 31.573 12.175 -43.917 1.00 64.50 212 ALA A C 1
ATOM 1668 O O . ALA A 1 212 ? 32.192 12.282 -44.971 1.00 64.50 212 ALA A O 1
ATOM 1669 N N . LYS A 1 213 ? 30.260 12.448 -43.854 1.00 67.31 213 LYS A N 1
ATOM 1670 C CA . LYS A 1 213 ? 29.448 12.774 -45.035 1.00 67.31 213 LYS A CA 1
ATOM 1671 C C . LYS A 1 213 ? 29.869 14.072 -45.737 1.00 67.31 213 LYS A C 1
ATOM 1673 O O . LYS A 1 213 ? 29.767 14.152 -46.955 1.00 67.31 213 LYS A O 1
ATOM 1678 N N . LYS A 1 214 ? 30.304 15.101 -44.999 1.00 65.81 214 LYS A N 1
ATOM 1679 C CA . LYS A 1 214 ? 30.789 16.368 -45.584 1.00 65.81 214 LYS A CA 1
ATOM 1680 C C . LYS A 1 214 ? 32.141 16.225 -46.275 1.00 65.81 214 LYS A C 1
ATOM 1682 O O . LYS A 1 214 ? 32.396 16.974 -47.208 1.00 65.81 214 LYS A O 1
ATOM 1687 N N . GLN A 1 215 ? 32.981 15.313 -45.802 1.00 62.72 215 GLN A N 1
ATOM 1688 C CA . GLN A 1 215 ? 34.292 15.033 -46.386 1.00 62.72 215 GLN A CA 1
ATOM 1689 C C . GLN A 1 215 ? 34.241 13.949 -47.473 1.00 62.72 215 GLN A C 1
ATOM 1691 O O . GLN A 1 215 ? 35.251 13.691 -48.106 1.00 62.72 215 GLN A O 1
ATOM 1696 N N . GLY A 1 216 ? 33.072 13.346 -47.726 1.00 64.19 216 GLY A N 1
ATOM 1697 C CA . GLY A 1 216 ? 32.895 12.331 -48.770 1.00 64.19 216 GLY A CA 1
ATOM 1698 C C . GLY A 1 216 ? 33.390 10.933 -48.389 1.00 64.19 216 GLY A C 1
ATOM 1699 O O . GLY A 1 216 ? 33.271 10.021 -49.199 1.00 64.19 216 GLY A O 1
ATOM 1700 N N . PHE A 1 217 ? 33.879 10.755 -47.162 1.00 61.91 217 PHE A N 1
ATOM 1701 C CA . PHE A 1 217 ? 34.440 9.499 -46.678 1.00 61.91 217 PHE A CA 1
ATOM 1702 C C . PHE A 1 217 ? 33.368 8.426 -46.451 1.00 61.91 217 PHE A C 1
ATOM 1704 O O . PHE A 1 217 ? 32.301 8.684 -45.878 1.00 61.91 217 PHE A O 1
ATOM 1711 N N . ALA A 1 218 ? 33.677 7.194 -46.847 1.00 63.31 218 ALA A N 1
ATOM 1712 C CA . ALA A 1 218 ? 32.922 6.005 -46.488 1.00 63.31 218 ALA A CA 1
ATOM 1713 C C . ALA A 1 218 ? 33.036 5.710 -44.973 1.00 63.31 218 ALA A C 1
ATOM 1715 O O . ALA A 1 218 ? 33.978 6.156 -44.305 1.00 63.31 218 ALA A O 1
ATOM 1716 N N . PRO A 1 219 ? 32.091 4.954 -44.375 1.00 61.31 219 PRO A N 1
ATOM 1717 C CA . PRO A 1 219 ? 32.152 4.611 -42.955 1.00 61.31 219 PRO A CA 1
ATOM 1718 C C . PRO A 1 219 ? 33.480 3.928 -42.582 1.00 61.31 219 PRO A C 1
ATOM 1720 O O . PRO A 1 219 ? 33.797 2.861 -43.096 1.00 61.31 219 PRO A O 1
ATOM 1723 N N . GLY A 1 220 ? 34.242 4.533 -41.666 1.00 65.56 220 GLY A N 1
ATOM 1724 C CA . GLY A 1 220 ? 35.527 4.006 -41.185 1.00 65.56 220 GLY A CA 1
ATOM 1725 C C . GLY A 1 220 ? 36.769 4.504 -41.934 1.00 65.56 220 GLY A C 1
ATOM 1726 O O . GLY A 1 220 ? 37.874 4.342 -41.422 1.00 65.56 220 GLY A O 1
ATOM 1727 N N . GLU A 1 221 ? 36.607 5.177 -43.074 1.00 69.50 221 GLU A N 1
ATOM 1728 C CA . GLU A 1 221 ? 37.720 5.671 -43.895 1.00 69.50 221 GLU A CA 1
ATOM 1729 C C . GLU A 1 221 ? 38.515 6.788 -43.193 1.00 69.50 221 GLU A C 1
ATOM 1731 O O . GLU A 1 221 ? 39.736 6.703 -43.106 1.00 69.50 221 GLU A O 1
ATOM 1736 N N . GLU A 1 222 ? 37.849 7.763 -42.555 1.00 69.44 222 GLU A N 1
ATOM 1737 C CA . GLU A 1 222 ? 38.526 8.822 -41.772 1.00 69.44 222 GLU A CA 1
ATOM 1738 C C . GLU A 1 222 ? 39.381 8.233 -40.631 1.00 69.44 222 GLU A C 1
ATOM 1740 O O . GLU A 1 222 ? 40.497 8.686 -40.367 1.00 69.44 222 GLU A O 1
ATOM 1745 N N . ALA A 1 223 ? 38.872 7.199 -39.952 1.00 73.94 223 ALA A N 1
ATOM 1746 C CA . ALA A 1 223 ? 39.591 6.535 -38.867 1.00 73.94 223 ALA A CA 1
ATOM 1747 C C . ALA A 1 223 ? 40.812 5.763 -39.388 1.00 73.94 223 ALA A C 1
ATOM 1749 O O . ALA A 1 223 ? 41.878 5.829 -38.775 1.00 73.94 223 ALA A O 1
ATOM 1750 N N . PHE A 1 224 ? 40.667 5.081 -40.527 1.00 77.88 224 PHE A N 1
ATOM 1751 C CA . PHE A 1 224 ? 41.750 4.365 -41.194 1.00 77.88 224 PHE A CA 1
ATOM 1752 C C . PHE A 1 224 ? 42.861 5.316 -41.662 1.00 77.88 224 PHE A C 1
ATOM 1754 O O . PHE A 1 224 ? 44.026 5.105 -41.331 1.00 77.88 224 PHE A O 1
ATOM 1761 N N . LEU A 1 225 ? 42.506 6.415 -42.337 1.00 77.56 225 LEU A N 1
ATOM 1762 C CA . LEU A 1 225 ? 43.467 7.425 -42.796 1.00 77.56 225 LEU A CA 1
ATOM 1763 C C . LEU A 1 225 ? 44.210 8.082 -41.628 1.00 77.56 225 LEU A C 1
ATOM 1765 O O . LEU A 1 225 ? 45.425 8.270 -41.687 1.00 77.56 225 LEU A O 1
ATOM 1769 N N . LYS A 1 226 ? 43.507 8.387 -40.530 1.00 75.88 226 LYS A N 1
ATOM 1770 C CA . LYS A 1 226 ? 44.130 8.954 -39.328 1.00 75.88 226 LYS A CA 1
ATOM 1771 C C . LYS A 1 226 ? 45.104 7.979 -38.666 1.00 75.88 226 LYS A C 1
ATOM 1773 O O . LYS A 1 226 ? 46.154 8.415 -38.194 1.00 75.88 226 LYS A O 1
ATOM 1778 N N . GLN A 1 227 ? 44.761 6.692 -38.622 1.00 81.12 227 GLN A N 1
ATOM 1779 C CA . GLN A 1 227 ? 45.663 5.662 -38.113 1.00 81.12 227 GLN A CA 1
ATOM 1780 C C . GLN A 1 227 ? 46.919 5.572 -38.987 1.00 81.12 227 GLN A C 1
ATOM 1782 O O . GLN A 1 227 ? 48.024 5.651 -38.462 1.00 81.12 227 GLN A O 1
ATOM 1787 N N . LEU A 1 228 ? 46.758 5.536 -40.313 1.00 81.44 228 LEU A N 1
ATOM 1788 C CA . LEU A 1 228 ? 47.877 5.472 -41.253 1.00 81.44 228 LEU A CA 1
ATOM 1789 C C . LEU A 1 228 ? 48.787 6.710 -41.167 1.00 81.44 228 LEU A C 1
ATOM 1791 O O . LEU A 1 228 ? 50.008 6.590 -41.228 1.00 81.44 228 LEU A O 1
ATOM 1795 N N . ALA A 1 229 ? 48.214 7.902 -40.984 1.00 76.19 229 ALA A N 1
ATOM 1796 C CA . ALA A 1 229 ? 48.981 9.127 -40.768 1.00 76.19 229 ALA A CA 1
ATOM 1797 C C . ALA A 1 229 ? 49.789 9.087 -39.457 1.00 76.19 229 ALA A C 1
ATOM 1799 O O . ALA A 1 229 ? 50.944 9.507 -39.439 1.00 76.19 229 ALA A O 1
ATOM 1800 N N . ALA A 1 230 ? 49.212 8.555 -38.374 1.00 78.62 230 ALA A N 1
ATOM 1801 C CA . ALA A 1 230 ? 49.930 8.370 -37.113 1.00 78.62 230 ALA A CA 1
ATOM 1802 C C . ALA A 1 230 ? 51.073 7.350 -37.251 1.00 78.62 230 ALA A C 1
ATOM 1804 O O . ALA A 1 230 ? 52.172 7.596 -36.756 1.00 78.62 230 ALA A O 1
ATOM 1805 N N . ASP A 1 231 ? 50.840 6.248 -37.966 1.00 81.62 231 ASP A N 1
ATOM 1806 C CA . ASP A 1 231 ? 51.849 5.212 -38.201 1.00 81.62 231 ASP A CA 1
ATOM 1807 C C . ASP A 1 231 ? 53.023 5.746 -39.045 1.00 81.62 231 ASP A C 1
ATOM 1809 O O . ASP A 1 231 ? 54.179 5.475 -38.717 1.00 81.62 231 ASP A O 1
ATOM 1813 N N . LYS A 1 232 ? 52.757 6.583 -40.063 1.00 79.31 232 LYS A N 1
ATOM 1814 C CA . LYS A 1 232 ? 53.802 7.281 -40.841 1.00 79.31 232 LYS A CA 1
ATOM 1815 C C . LYS A 1 232 ? 54.719 8.120 -39.945 1.00 79.31 232 LYS A C 1
ATOM 1817 O O . LYS A 1 232 ? 55.933 7.981 -40.030 1.00 79.31 232 LYS A O 1
ATOM 1822 N N . MET A 1 233 ? 54.156 8.905 -39.020 1.00 78.56 233 MET A N 1
ATOM 1823 C CA . MET A 1 233 ? 54.956 9.711 -38.082 1.00 78.56 233 MET A CA 1
ATOM 1824 C C . MET A 1 233 ? 55.867 8.856 -37.188 1.00 78.56 233 MET A C 1
ATOM 1826 O O . MET A 1 233 ? 56.976 9.272 -36.860 1.00 78.56 233 MET A O 1
ATOM 1830 N N . VAL A 1 234 ? 55.410 7.667 -36.779 1.00 84.62 234 VAL A N 1
ATOM 1831 C CA . VAL A 1 234 ? 56.223 6.732 -35.984 1.00 84.62 234 VAL A CA 1
ATOM 1832 C C . VAL A 1 234 ? 57.380 6.178 -36.815 1.00 84.62 234 VAL A C 1
ATOM 1834 O O . VAL A 1 234 ? 58.500 6.090 -36.312 1.00 84.62 234 VAL A O 1
ATOM 1837 N N . VAL A 1 235 ? 57.132 5.818 -38.076 1.00 82.56 235 VAL A N 1
ATOM 1838 C CA . VAL A 1 235 ? 58.178 5.336 -38.990 1.00 82.56 235 VAL A CA 1
ATOM 1839 C C . VAL A 1 235 ? 59.212 6.429 -39.261 1.00 82.56 235 VAL A C 1
ATOM 1841 O O . VAL A 1 235 ? 60.404 6.148 -39.152 1.00 82.56 235 VAL A O 1
ATOM 1844 N N . ASP A 1 236 ? 58.782 7.665 -39.520 1.00 80.06 236 ASP A N 1
ATOM 1845 C CA . ASP A 1 236 ? 59.682 8.804 -39.735 1.00 80.06 236 ASP A CA 1
ATOM 1846 C C . ASP A 1 236 ? 60.571 9.067 -38.506 1.00 80.06 236 ASP A C 1
ATOM 1848 O O . ASP A 1 236 ? 61.780 9.247 -38.646 1.00 80.06 236 ASP A O 1
ATOM 1852 N N . ASP A 1 237 ? 60.018 9.008 -37.287 1.00 80.69 237 ASP A N 1
ATOM 1853 C CA . ASP A 1 237 ? 60.795 9.144 -36.043 1.00 80.69 237 ASP A CA 1
ATOM 1854 C C . ASP A 1 237 ? 61.804 7.998 -35.851 1.00 80.69 237 ASP A C 1
ATOM 1856 O O . ASP A 1 237 ? 62.929 8.211 -35.390 1.00 80.69 237 ASP A O 1
ATOM 1860 N N . ILE A 1 238 ? 61.428 6.763 -36.202 1.00 82.19 238 ILE A N 1
ATOM 1861 C CA . ILE A 1 238 ? 62.335 5.611 -36.138 1.00 82.19 238 ILE A CA 1
ATOM 1862 C C . ILE A 1 238 ? 63.463 5.764 -37.159 1.00 82.19 238 ILE A C 1
ATOM 1864 O O . ILE A 1 238 ? 64.623 5.597 -36.792 1.00 82.19 238 ILE A O 1
ATOM 1868 N N . LEU A 1 239 ? 63.149 6.082 -38.416 1.00 78.69 239 LEU A N 1
ATOM 1869 C CA . LEU A 1 239 ? 64.142 6.199 -39.484 1.00 78.69 239 LEU A CA 1
ATOM 1870 C C . LEU A 1 239 ? 65.056 7.414 -39.291 1.00 78.69 239 LEU A C 1
ATOM 1872 O O . LEU A 1 239 ? 66.262 7.294 -39.498 1.00 78.69 239 LEU A O 1
ATOM 1876 N N . GLY A 1 240 ? 64.528 8.538 -38.798 1.00 77.56 240 GLY A N 1
ATOM 1877 C CA . GLY A 1 240 ? 65.310 9.736 -38.483 1.00 77.56 240 GLY A CA 1
ATOM 1878 C C . GLY A 1 240 ? 66.434 9.485 -37.469 1.00 77.56 240 GLY A C 1
ATOM 1879 O O . GLY A 1 240 ? 67.518 10.047 -37.601 1.00 77.56 240 GLY A O 1
ATOM 1880 N N . LYS A 1 241 ? 66.243 8.564 -36.510 1.00 76.38 241 LYS A N 1
ATOM 1881 C CA . LYS A 1 241 ? 67.291 8.156 -35.543 1.00 76.38 241 LYS A CA 1
ATOM 1882 C C . LYS A 1 241 ? 68.484 7.449 -36.187 1.00 76.38 241 LYS A C 1
ATOM 1884 O O . LYS A 1 241 ? 69.549 7.386 -35.578 1.00 76.38 241 LYS A O 1
ATOM 1889 N N . TYR A 1 242 ? 68.301 6.900 -37.384 1.00 74.00 242 TYR A N 1
ATOM 1890 C CA . TYR A 1 242 ? 69.320 6.167 -38.133 1.00 74.00 242 TYR A CA 1
ATOM 1891 C C . TYR A 1 242 ? 69.726 6.890 -39.429 1.00 74.00 242 TYR A C 1
ATOM 1893 O O . TYR A 1 242 ? 70.437 6.308 -40.250 1.00 74.00 242 TYR A O 1
ATOM 1901 N N . SER A 1 243 ? 69.292 8.144 -39.619 1.00 68.38 243 SER A N 1
ATOM 1902 C CA . SER A 1 243 ? 69.649 8.970 -40.777 1.00 68.38 243 SER A CA 1
ATOM 1903 C C . SER A 1 243 ? 71.140 9.316 -40.746 1.00 68.38 243 SER A C 1
ATOM 1905 O O . SER A 1 243 ? 71.656 9.862 -39.767 1.00 68.38 243 SER A O 1
ATOM 1907 N N . VAL A 1 244 ? 71.843 8.977 -41.829 1.00 60.03 244 VAL A N 1
ATOM 1908 C CA . VAL A 1 244 ? 73.261 9.324 -42.028 1.00 60.03 244 VAL A CA 1
ATOM 1909 C C . VAL A 1 244 ? 73.398 10.763 -42.538 1.00 60.03 244 VAL A C 1
ATOM 1911 O O . VAL A 1 244 ? 74.371 11.436 -42.205 1.00 60.03 244 VAL A O 1
ATOM 1914 N N . ASP A 1 245 ? 72.407 11.249 -43.287 1.00 58.03 245 ASP A N 1
ATOM 1915 C CA . ASP A 1 245 ? 72.453 12.551 -43.962 1.00 58.03 245 ASP A CA 1
ATOM 1916 C C . ASP A 1 245 ? 72.167 13.730 -43.015 1.00 58.03 245 ASP A C 1
ATOM 1918 O O . ASP A 1 245 ? 72.700 14.820 -43.217 1.00 58.03 245 ASP A O 1
ATOM 1922 N N . ASP A 1 246 ? 71.419 13.505 -41.928 1.00 56.97 246 ASP A N 1
ATOM 1923 C CA . ASP A 1 246 ? 71.062 14.554 -40.955 1.00 56.97 246 ASP A CA 1
ATOM 1924 C C . ASP A 1 246 ? 72.034 14.662 -39.765 1.00 56.97 246 ASP A C 1
ATOM 1926 O O . ASP A 1 246 ? 71.793 15.408 -38.814 1.00 56.97 246 ASP A O 1
ATOM 1930 N N . GLY A 1 247 ? 73.139 13.908 -39.781 1.00 57.41 247 GLY A N 1
ATOM 1931 C CA . GLY A 1 247 ? 74.126 13.905 -38.694 1.00 57.41 247 GLY A CA 1
ATOM 1932 C C . GLY A 1 247 ? 73.634 13.258 -37.391 1.00 57.41 247 GLY A C 1
ATOM 1933 O O . GLY A 1 247 ? 74.234 13.478 -36.339 1.00 57.41 247 GLY A O 1
ATOM 1934 N N . ALA A 1 248 ? 72.556 12.465 -37.441 1.00 59.91 248 ALA A N 1
ATOM 1935 C CA . ALA A 1 248 ? 72.006 11.755 -36.282 1.00 59.91 248 ALA A CA 1
ATOM 1936 C C . ALA A 1 248 ? 72.897 10.584 -35.817 1.00 59.91 248 ALA A C 1
ATOM 1938 O O . ALA A 1 248 ? 72.869 10.202 -34.646 1.00 59.91 248 ALA A O 1
ATOM 1939 N N . LEU A 1 249 ? 73.718 10.037 -36.719 1.00 65.12 249 LEU A N 1
ATOM 1940 C CA . LEU A 1 249 ? 74.733 9.026 -36.429 1.00 65.12 249 LEU A CA 1
ATOM 1941 C C . LEU A 1 249 ? 76.126 9.678 -36.397 1.00 65.12 249 LEU A C 1
ATOM 1943 O O . LEU A 1 249 ? 76.613 10.161 -37.416 1.00 65.12 249 LEU A O 1
ATOM 1947 N N . ASP A 1 250 ? 76.765 9.695 -35.224 1.00 60.78 250 ASP A N 1
ATOM 1948 C CA . ASP A 1 250 ? 78.083 10.317 -35.025 1.00 60.78 250 ASP A CA 1
ATOM 1949 C C . ASP A 1 250 ? 79.208 9.561 -35.770 1.00 60.78 250 ASP A C 1
ATOM 1951 O O . ASP A 1 250 ? 79.143 8.344 -35.977 1.00 60.78 250 ASP A O 1
ATOM 1955 N N . ALA A 1 251 ? 80.262 10.280 -36.165 1.00 59.12 251 ALA A N 1
ATOM 1956 C CA . ALA A 1 251 ? 81.248 9.860 -37.171 1.00 59.12 251 ALA A CA 1
ATOM 1957 C C . ALA A 1 251 ? 82.192 8.701 -36.759 1.00 59.12 251 ALA A C 1
ATOM 1959 O O . ALA A 1 251 ? 83.031 8.279 -37.557 1.00 59.12 251 ALA A O 1
ATOM 1960 N N . GLU A 1 252 ? 82.053 8.136 -35.554 1.00 66.75 252 GLU A N 1
ATOM 1961 C CA . GLU A 1 252 ? 82.908 7.056 -35.029 1.00 66.75 252 GLU A CA 1
ATOM 1962 C C . GLU A 1 252 ? 82.128 5.778 -34.658 1.00 66.75 252 GLU A C 1
ATOM 1964 O O . GLU A 1 252 ? 82.346 5.152 -33.619 1.00 66.75 252 GLU A O 1
ATOM 1969 N N . LEU A 1 253 ? 81.217 5.330 -35.527 1.00 73.19 253 LEU A N 1
ATOM 1970 C CA . LEU A 1 253 ? 80.629 3.991 -35.401 1.00 73.19 253 LEU A CA 1
ATOM 1971 C C . LEU A 1 253 ? 81.716 2.907 -35.522 1.00 73.19 253 LEU A C 1
ATOM 1973 O O . LEU A 1 253 ? 82.444 2.838 -36.515 1.00 73.19 253 LEU A O 1
ATOM 1977 N N . THR A 1 254 ? 81.797 2.005 -34.540 1.00 83.88 254 THR A N 1
ATOM 1978 C CA . THR A 1 254 ? 82.677 0.826 -34.634 1.00 83.88 254 THR A CA 1
ATOM 1979 C C . THR A 1 254 ? 82.186 -0.145 -35.713 1.00 83.88 254 THR A C 1
ATOM 1981 O O . THR A 1 254 ? 80.994 -0.199 -36.010 1.00 83.88 254 THR A O 1
ATOM 1984 N N . GLU A 1 255 ? 83.068 -0.988 -36.258 1.00 81.00 255 GLU A N 1
ATOM 1985 C CA . GLU A 1 255 ? 82.686 -1.991 -37.273 1.00 81.00 255 GLU A CA 1
ATOM 1986 C C . GLU A 1 255 ? 81.566 -2.939 -36.806 1.00 81.00 255 GLU A C 1
ATOM 1988 O O . GLU A 1 255 ? 80.715 -3.333 -37.599 1.00 81.00 255 GLU A O 1
ATOM 1993 N N . ARG A 1 256 ? 81.496 -3.252 -35.502 1.00 82.62 256 ARG A N 1
ATOM 1994 C CA . ARG A 1 256 ? 80.388 -4.043 -34.937 1.00 82.62 256 ARG A CA 1
ATOM 1995 C C . ARG A 1 256 ? 79.068 -3.271 -34.923 1.00 82.62 256 ARG A C 1
ATOM 1997 O O . ARG A 1 256 ? 78.035 -3.848 -35.232 1.00 82.62 256 ARG A O 1
ATOM 2004 N N . MET A 1 257 ? 79.100 -1.977 -34.600 1.00 81.31 257 MET A N 1
ATOM 2005 C CA . MET A 1 257 ? 77.906 -1.120 -34.617 1.00 81.31 257 MET A CA 1
ATOM 2006 C C . MET A 1 257 ? 77.397 -0.893 -36.041 1.00 81.31 257 MET A C 1
ATOM 2008 O O . MET A 1 257 ? 76.192 -0.896 -36.262 1.00 81.31 257 MET A O 1
ATOM 2012 N N . LYS A 1 258 ? 78.304 -0.752 -37.017 1.00 81.50 258 LYS A N 1
ATOM 2013 C CA . LYS A 1 258 ? 77.943 -0.683 -38.439 1.00 81.50 258 LYS A CA 1
ATOM 2014 C C . LYS A 1 258 ? 77.278 -1.974 -38.911 1.00 81.50 258 LYS A C 1
ATOM 2016 O O . LYS A 1 258 ? 76.270 -1.905 -39.603 1.00 81.50 258 LYS A O 1
ATOM 2021 N N . ALA A 1 259 ? 77.816 -3.134 -38.527 1.00 84.88 259 ALA A N 1
ATOM 2022 C CA . ALA A 1 259 ? 77.226 -4.424 -38.876 1.00 84.88 259 ALA A CA 1
ATOM 2023 C C . ALA A 1 259 ? 75.797 -4.569 -38.319 1.00 84.88 259 ALA A C 1
ATOM 2025 O O . ALA A 1 259 ? 74.892 -4.905 -39.077 1.00 84.88 259 ALA A O 1
ATOM 2026 N N . GLU A 1 260 ? 75.584 -4.222 -37.046 1.00 85.88 260 GLU A N 1
ATOM 2027 C CA . GLU A 1 260 ? 74.260 -4.262 -36.405 1.00 85.88 260 GLU A CA 1
ATOM 2028 C C . GLU A 1 260 ? 73.272 -3.262 -37.033 1.00 85.88 260 GLU A C 1
ATOM 2030 O O . GLU A 1 260 ? 72.100 -3.576 -37.249 1.00 85.88 260 GLU A O 1
ATOM 2035 N N . LEU A 1 261 ? 73.741 -2.058 -37.380 1.00 83.31 261 LEU A N 1
ATOM 2036 C CA . LEU A 1 261 ? 72.938 -1.049 -38.073 1.00 83.31 261 LEU A CA 1
ATOM 2037 C C . LEU A 1 261 ? 72.493 -1.544 -39.457 1.00 83.31 261 LEU A C 1
ATOM 2039 O O . LEU A 1 261 ? 71.317 -1.440 -39.802 1.00 83.31 261 LEU A O 1
ATOM 2043 N N . VAL A 1 262 ? 73.417 -2.115 -40.236 1.00 84.25 262 VAL A N 1
ATOM 2044 C CA . VAL A 1 262 ? 73.121 -2.693 -41.557 1.00 84.25 262 VAL A CA 1
ATOM 2045 C C . VAL A 1 262 ? 72.145 -3.863 -41.436 1.00 84.25 262 VAL A C 1
ATOM 2047 O O . VAL A 1 262 ? 71.224 -3.973 -42.246 1.00 84.25 262 VAL A O 1
ATOM 2050 N N . GLU A 1 263 ? 72.300 -4.715 -40.422 1.00 89.31 263 GLU A N 1
ATOM 2051 C CA . GLU A 1 263 ? 71.369 -5.812 -40.156 1.00 89.31 263 GLU A CA 1
ATOM 2052 C C . GLU A 1 263 ? 69.963 -5.297 -39.806 1.00 89.31 263 GLU A C 1
ATOM 2054 O O . GLU A 1 263 ? 68.976 -5.772 -40.375 1.00 89.31 263 GLU A O 1
ATOM 2059 N N . THR A 1 264 ? 69.873 -4.279 -38.947 1.00 85.75 264 THR A N 1
ATOM 2060 C CA . THR A 1 264 ? 68.609 -3.667 -38.508 1.00 85.75 264 THR A CA 1
ATOM 2061 C C . THR A 1 264 ? 67.873 -2.979 -39.661 1.00 85.75 264 THR A C 1
ATOM 2063 O O . THR A 1 264 ? 66.694 -3.249 -39.896 1.00 85.75 264 THR A O 1
ATOM 2066 N N . LEU A 1 265 ? 68.563 -2.146 -40.447 1.00 84.38 265 LEU A N 1
ATOM 2067 C CA . LEU A 1 265 ? 67.975 -1.502 -41.629 1.00 84.38 265 LEU A CA 1
ATOM 2068 C C . LEU A 1 265 ? 67.602 -2.535 -42.703 1.00 84.38 265 LEU A C 1
ATOM 2070 O O . LEU A 1 265 ? 66.553 -2.429 -43.343 1.00 84.38 265 LEU A O 1
ATOM 2074 N N . GLY A 1 266 ? 68.417 -3.582 -42.862 1.00 85.75 266 GLY A N 1
ATOM 2075 C CA . GLY A 1 266 ? 68.109 -4.717 -43.727 1.00 85.75 266 GLY A CA 1
ATOM 2076 C C . GLY A 1 266 ? 66.847 -5.468 -43.292 1.00 85.75 266 GLY A C 1
ATOM 2077 O O . GLY A 1 266 ? 66.058 -5.889 -44.141 1.00 85.75 266 GLY A O 1
ATOM 2078 N N . TYR A 1 267 ? 66.613 -5.608 -41.985 1.00 89.00 267 TYR A N 1
ATOM 2079 C CA . TYR A 1 267 ? 65.372 -6.163 -41.450 1.00 89.00 267 TYR A CA 1
ATOM 2080 C C . TYR A 1 267 ? 64.166 -5.268 -41.761 1.00 89.00 267 TYR A C 1
ATOM 2082 O O . TYR A 1 267 ? 63.189 -5.776 -42.313 1.00 89.00 267 TYR A O 1
ATOM 2090 N N . PHE A 1 268 ? 64.245 -3.957 -41.502 1.00 86.75 268 PHE A N 1
ATOM 2091 C CA . PHE A 1 268 ? 63.160 -3.023 -41.838 1.00 86.75 268 PHE A CA 1
ATOM 2092 C C . PHE A 1 268 ? 62.808 -3.063 -43.323 1.00 86.75 268 PHE A C 1
ATOM 2094 O O . PHE A 1 268 ? 61.633 -3.187 -43.664 1.00 86.75 268 PHE A O 1
ATOM 2101 N N . LYS A 1 269 ? 63.816 -3.073 -44.205 1.00 87.44 269 LYS A N 1
ATOM 2102 C CA . LYS A 1 269 ? 63.609 -3.211 -45.650 1.00 87.44 269 LYS A CA 1
ATOM 2103 C C . LYS A 1 269 ? 62.844 -4.487 -46.000 1.00 87.44 269 LYS A C 1
ATOM 2105 O O . LYS A 1 269 ? 61.881 -4.423 -46.758 1.00 87.44 269 LYS A O 1
ATOM 2110 N N . ARG A 1 270 ? 63.239 -5.644 -45.452 1.00 90.38 270 ARG A N 1
ATOM 2111 C CA . ARG A 1 270 ? 62.553 -6.923 -45.721 1.00 90.38 270 ARG A CA 1
ATOM 2112 C C . ARG A 1 270 ? 61.099 -6.903 -45.266 1.00 90.38 270 ARG A C 1
ATOM 2114 O O . ARG A 1 270 ? 60.236 -7.362 -46.003 1.00 90.38 270 ARG A O 1
ATOM 2121 N N . VAL A 1 271 ? 60.839 -6.379 -44.070 1.00 87.44 271 VAL A N 1
ATOM 2122 C CA . VAL A 1 271 ? 59.482 -6.295 -43.520 1.00 87.44 271 VAL A CA 1
ATOM 2123 C C . VAL A 1 271 ? 58.616 -5.361 -44.366 1.00 87.44 271 VAL A C 1
ATOM 2125 O O . VAL A 1 271 ? 57.526 -5.756 -44.765 1.00 87.44 271 VAL A O 1
ATOM 2128 N N . ALA A 1 272 ? 59.115 -4.167 -44.699 1.00 85.81 272 ALA A N 1
ATOM 2129 C CA . ALA A 1 272 ? 58.400 -3.210 -45.541 1.00 85.81 272 ALA A CA 1
ATOM 2130 C C . ALA A 1 272 ? 58.100 -3.782 -46.934 1.00 85.81 272 ALA A C 1
ATOM 2132 O O . ALA A 1 272 ? 56.972 -3.671 -47.402 1.00 85.81 272 ALA A O 1
ATOM 2133 N N . THR A 1 273 ? 59.073 -4.462 -47.550 1.00 86.31 273 THR A N 1
ATOM 2134 C CA . THR A 1 273 ? 58.894 -5.113 -48.861 1.00 86.31 273 THR A CA 1
ATOM 2135 C C . THR A 1 273 ? 57.819 -6.201 -48.787 1.00 86.31 273 THR A C 1
ATOM 2137 O O . THR A 1 273 ? 56.903 -6.205 -49.591 1.00 86.31 273 THR A O 1
ATOM 2140 N N . ALA A 1 274 ? 57.850 -7.069 -47.770 1.00 87.50 274 ALA A N 1
ATOM 2141 C CA . ALA A 1 274 ? 56.859 -8.139 -47.634 1.00 87.50 274 ALA A CA 1
ATOM 2142 C C . ALA A 1 274 ? 55.421 -7.616 -47.456 1.00 87.50 274 ALA A C 1
ATOM 2144 O O . ALA A 1 274 ? 54.483 -8.199 -47.997 1.00 87.50 274 ALA A O 1
ATOM 2145 N N . TYR A 1 275 ? 55.237 -6.528 -46.701 1.00 84.12 275 TYR A N 1
ATOM 2146 C CA . TYR A 1 275 ? 53.922 -5.895 -46.565 1.00 84.12 275 TYR A CA 1
ATOM 2147 C C . TYR A 1 275 ? 53.496 -5.153 -47.833 1.00 84.12 275 TYR A C 1
ATOM 2149 O O . TYR A 1 275 ? 52.312 -5.180 -48.162 1.00 84.12 275 TYR A O 1
ATOM 2157 N N . HIS A 1 276 ? 54.436 -4.531 -48.547 1.00 83.94 276 HIS A N 1
ATOM 2158 C CA . HIS A 1 276 ? 54.176 -3.908 -49.841 1.00 83.94 276 HIS A CA 1
ATOM 2159 C C . HIS A 1 276 ? 53.701 -4.947 -50.868 1.00 83.94 276 HIS A C 1
ATOM 2161 O O . HIS A 1 276 ? 52.621 -4.787 -51.424 1.00 83.94 276 HIS A O 1
ATOM 2167 N N . ASP A 1 277 ? 54.427 -6.056 -51.035 1.00 83.69 277 ASP A N 1
ATOM 2168 C CA . ASP A 1 277 ? 54.076 -7.132 -51.976 1.00 83.69 277 ASP A CA 1
ATOM 2169 C C . ASP A 1 277 ? 52.707 -7.763 -51.643 1.00 83.69 277 ASP A C 1
ATOM 2171 O O . ASP A 1 277 ? 51.912 -8.112 -52.521 1.00 83.69 277 ASP A O 1
ATOM 2175 N N . ALA A 1 278 ? 52.397 -7.900 -50.347 1.00 83.38 278 ALA A N 1
ATOM 2176 C CA . ALA A 1 278 ? 51.094 -8.380 -49.894 1.00 83.38 278 ALA A CA 1
ATOM 2177 C C . ALA A 1 278 ? 49.963 -7.382 -50.203 1.00 83.38 278 ALA A C 1
ATOM 2179 O O . ALA A 1 278 ? 48.863 -7.805 -50.565 1.00 83.38 278 ALA A O 1
ATOM 2180 N N . ALA A 1 279 ? 50.220 -6.076 -50.067 1.00 80.19 279 ALA A N 1
ATOM 2181 C CA . ALA A 1 279 ? 49.265 -5.024 -50.408 1.00 80.19 279 ALA A CA 1
ATOM 2182 C C . ALA A 1 279 ? 49.025 -4.945 -51.923 1.00 80.19 279 ALA A C 1
ATOM 2184 O O . ALA A 1 279 ? 47.873 -4.864 -52.343 1.00 80.19 279 ALA A O 1
ATOM 2185 N N . GLU A 1 280 ? 50.082 -5.059 -52.727 1.00 79.50 280 GLU A N 1
ATOM 2186 C CA . GLU A 1 280 ? 50.021 -5.146 -54.190 1.00 79.50 280 GLU A CA 1
ATOM 2187 C C . GLU A 1 280 ? 49.158 -6.336 -54.631 1.00 79.50 280 GLU A C 1
ATOM 2189 O O . GLU A 1 280 ? 48.181 -6.161 -55.357 1.00 79.50 280 GLU A O 1
ATOM 2194 N N . THR A 1 281 ? 49.413 -7.528 -54.078 1.00 80.81 281 THR A N 1
ATOM 2195 C CA . THR A 1 281 ? 48.614 -8.734 -54.366 1.00 80.81 281 THR A CA 1
ATOM 2196 C C . THR A 1 281 ? 47.128 -8.543 -54.031 1.00 80.81 281 THR A C 1
ATOM 2198 O O . THR A 1 281 ? 46.249 -9.001 -54.765 1.00 80.81 281 THR A O 1
ATOM 2201 N N . LEU A 1 282 ? 46.827 -7.877 -52.911 1.00 75.12 282 LEU A N 1
ATOM 2202 C CA . LEU A 1 282 ? 45.454 -7.584 -52.502 1.00 75.12 282 LEU A CA 1
ATOM 2203 C C . LEU A 1 282 ? 44.785 -6.589 -53.467 1.00 75.12 282 LEU A C 1
ATOM 2205 O O . LEU A 1 282 ? 43.637 -6.794 -53.853 1.00 75.12 282 LEU A O 1
ATOM 2209 N N . TYR A 1 283 ? 45.503 -5.555 -53.899 1.00 71.69 283 TYR A N 1
ATOM 2210 C CA . TYR A 1 283 ? 44.989 -4.518 -54.795 1.00 71.69 283 TYR A CA 1
ATOM 2211 C C . TYR A 1 283 ? 44.748 -5.031 -56.224 1.00 71.69 283 TYR A C 1
ATOM 2213 O O . TYR A 1 283 ? 43.734 -4.710 -56.845 1.00 71.69 283 TYR A O 1
ATOM 2221 N N . GLU A 1 284 ? 45.636 -5.892 -56.725 1.00 75.06 284 GLU A N 1
ATOM 2222 C CA . GLU A 1 284 ? 45.492 -6.534 -58.035 1.00 75.06 284 GLU A CA 1
ATOM 2223 C C . GLU A 1 284 ? 44.336 -7.539 -58.084 1.00 75.06 284 GLU A C 1
ATOM 2225 O O . GLU A 1 284 ? 43.710 -7.726 -59.133 1.00 75.06 284 GLU A O 1
ATOM 2230 N N . SER A 1 285 ? 43.988 -8.143 -56.943 1.00 68.00 285 SER A N 1
ATOM 2231 C CA . SER A 1 285 ? 42.843 -9.056 -56.840 1.00 68.00 285 SER A CA 1
ATOM 2232 C C . SER A 1 285 ? 41.487 -8.372 -57.083 1.00 68.00 285 SER A C 1
ATOM 2234 O O . SER A 1 285 ? 40.539 -9.037 -57.506 1.00 68.00 285 SER A O 1
ATOM 2236 N N . ASP A 1 286 ? 41.428 -7.043 -56.942 1.00 61.84 286 ASP A N 1
ATOM 2237 C CA . ASP A 1 286 ? 40.260 -6.206 -57.245 1.00 61.84 286 ASP A CA 1
ATOM 2238 C C . ASP A 1 286 ? 40.217 -5.728 -58.716 1.00 61.84 286 ASP A C 1
ATOM 2240 O O . ASP A 1 286 ? 39.375 -4.909 -59.095 1.00 61.84 286 ASP A O 1
ATOM 2244 N N . GLY A 1 287 ? 41.100 -6.249 -59.581 1.00 64.69 287 GLY A N 1
ATOM 2245 C CA . GLY A 1 287 ? 41.123 -5.958 -61.020 1.00 64.69 287 GLY A CA 1
ATOM 2246 C C . GLY A 1 287 ? 41.742 -4.607 -61.392 1.00 64.69 287 GLY A C 1
ATOM 2247 O O . GLY A 1 287 ? 41.557 -4.145 -62.520 1.00 64.69 287 GLY A O 1
ATOM 2248 N N . LYS A 1 288 ? 42.465 -3.973 -60.463 1.00 68.31 288 LYS A N 1
ATOM 2249 C CA . LYS A 1 288 ? 43.215 -2.728 -60.672 1.00 68.31 288 LYS A CA 1
ATOM 2250 C C . LYS A 1 288 ? 44.715 -3.021 -60.716 1.00 68.31 288 LYS A C 1
ATOM 2252 O O . LYS A 1 288 ? 45.204 -3.796 -59.910 1.00 68.31 288 LYS A O 1
ATOM 2257 N N . THR A 1 289 ? 45.459 -2.394 -61.620 1.00 72.00 289 THR A N 1
ATOM 2258 C CA . THR A 1 289 ? 46.932 -2.457 -61.620 1.00 72.00 289 THR A CA 1
ATOM 2259 C C . THR A 1 289 ? 47.499 -1.590 -60.497 1.00 72.00 289 THR A C 1
ATOM 2261 O O . THR A 1 289 ? 47.136 -0.417 -60.400 1.00 72.00 289 THR A O 1
ATOM 2264 N N . TRP A 1 290 ? 48.379 -2.157 -59.667 1.00 72.25 290 TRP A N 1
ATOM 2265 C CA . TRP A 1 290 ? 49.135 -1.409 -58.662 1.00 72.25 290 TRP A CA 1
ATOM 2266 C C . TRP A 1 290 ? 50.258 -0.628 -59.352 1.00 72.25 290 TRP A C 1
ATOM 2268 O O . TRP A 1 290 ? 51.280 -1.182 -59.741 1.00 72.25 290 TRP A O 1
ATOM 2278 N N . ASP A 1 291 ? 50.049 0.670 -59.538 1.00 79.31 291 ASP A N 1
ATOM 2279 C CA . ASP A 1 291 ? 51.089 1.606 -59.965 1.00 79.31 291 ASP A CA 1
ATOM 2280 C C . ASP A 1 291 ? 51.270 2.615 -58.833 1.00 79.31 291 ASP A C 1
ATOM 2282 O O . ASP A 1 291 ? 50.466 3.534 -58.676 1.00 79.31 291 ASP A O 1
ATOM 2286 N N . SER A 1 292 ? 52.278 2.394 -57.986 1.00 70.38 292 SER A N 1
ATOM 2287 C CA . SER A 1 292 ? 52.503 3.202 -56.785 1.00 70.38 292 SER A CA 1
ATOM 2288 C C . SER A 1 292 ? 52.643 4.686 -57.106 1.00 70.38 292 SER A C 1
ATOM 2290 O O . SER A 1 292 ? 52.104 5.517 -56.380 1.00 70.38 292 SER A O 1
ATOM 2292 N N . ASP A 1 293 ? 53.322 5.023 -58.202 1.00 72.62 293 ASP A N 1
ATOM 2293 C CA . ASP A 1 293 ? 53.604 6.408 -58.570 1.00 72.62 293 ASP A CA 1
ATOM 2294 C C . ASP A 1 293 ? 52.340 7.096 -59.090 1.00 72.62 293 ASP A C 1
ATOM 2296 O O . ASP A 1 293 ? 52.054 8.234 -58.710 1.00 72.62 293 ASP A O 1
ATOM 2300 N N . ALA A 1 294 ? 51.542 6.393 -59.899 1.00 74.50 294 ALA A N 1
ATOM 2301 C CA . ALA A 1 294 ? 50.252 6.897 -60.357 1.00 74.50 294 ALA A CA 1
ATOM 2302 C C . ALA A 1 294 ? 49.248 7.045 -59.201 1.00 74.50 294 ALA A C 1
ATOM 2304 O O . ALA A 1 294 ? 48.574 8.068 -59.111 1.00 74.50 294 ALA A O 1
ATOM 2305 N N . LEU A 1 295 ? 49.190 6.069 -58.286 1.00 71.62 295 LEU A N 1
ATOM 2306 C CA . LEU A 1 295 ? 48.289 6.086 -57.128 1.00 71.62 295 LEU A CA 1
ATOM 2307 C C . LEU A 1 295 ? 48.653 7.187 -56.125 1.00 71.62 295 LEU A C 1
ATOM 2309 O O . LEU A 1 295 ? 47.765 7.838 -55.575 1.00 71.62 295 LEU A O 1
ATOM 2313 N N . ILE A 1 296 ? 49.947 7.425 -55.890 1.00 70.56 296 ILE A N 1
ATOM 2314 C CA . ILE A 1 296 ? 50.415 8.531 -55.044 1.00 70.56 296 ILE A CA 1
ATOM 2315 C C . ILE A 1 296 ? 50.105 9.875 -55.711 1.00 70.56 296 ILE A C 1
ATOM 2317 O O . ILE A 1 296 ? 49.634 10.786 -55.033 1.00 70.56 296 ILE A O 1
ATOM 2321 N N . ALA A 1 297 ? 50.329 10.005 -57.023 1.00 73.94 297 ALA A N 1
ATOM 2322 C CA . ALA A 1 297 ? 50.038 11.235 -57.756 1.00 73.94 297 ALA A CA 1
ATOM 2323 C C . ALA A 1 297 ? 48.537 11.572 -57.761 1.00 73.94 297 ALA A C 1
ATOM 2325 O O . ALA A 1 297 ? 48.180 12.718 -57.495 1.00 73.94 297 ALA A O 1
ATOM 2326 N N . GLU A 1 298 ? 47.673 10.581 -57.996 1.00 73.25 298 GLU A N 1
ATOM 2327 C CA . GLU A 1 298 ? 46.213 10.723 -57.921 1.00 73.25 298 GLU A CA 1
ATOM 2328 C C . GLU A 1 298 ? 45.775 11.124 -56.502 1.00 73.25 298 GLU A C 1
ATOM 2330 O O . GLU A 1 298 ? 45.044 12.098 -56.324 1.00 73.25 298 GLU A O 1
ATOM 2335 N N . PHE A 1 299 ? 46.311 10.460 -55.471 1.00 68.44 299 PHE A N 1
ATOM 2336 C CA . PHE A 1 299 ? 46.008 10.788 -54.076 1.00 68.44 299 PHE A CA 1
ATOM 2337 C C . PHE A 1 299 ? 46.445 12.210 -53.683 1.00 68.44 299 PHE A C 1
ATOM 2339 O O . PHE A 1 299 ? 45.695 12.912 -53.001 1.00 68.44 299 PHE A O 1
ATOM 2346 N N . GLU A 1 300 ? 47.639 12.649 -54.096 1.00 70.88 300 GLU A N 1
ATOM 2347 C CA . GLU A 1 300 ? 48.145 14.005 -53.835 1.00 70.88 300 GLU A CA 1
ATOM 2348 C C . GLU A 1 300 ? 47.377 15.093 -54.599 1.00 70.88 300 GLU A C 1
ATOM 2350 O O . GLU A 1 300 ? 47.250 16.210 -54.091 1.00 70.88 300 GLU A O 1
ATOM 2355 N N . GLU A 1 301 ? 46.885 14.799 -55.807 1.00 73.19 301 GLU A N 1
ATOM 2356 C CA . GLU A 1 301 ? 46.047 15.716 -56.589 1.00 73.19 301 GLU A CA 1
ATOM 2357 C C . GLU A 1 301 ? 44.675 15.908 -55.929 1.00 73.19 301 GLU A C 1
ATOM 2359 O O . GLU A 1 301 ? 44.179 17.035 -55.840 1.00 73.19 301 GLU A O 1
ATOM 2364 N N . GLU A 1 302 ? 44.097 14.829 -55.401 1.00 66.88 302 GLU A N 1
ATOM 2365 C CA . GLU A 1 302 ? 42.822 14.865 -54.684 1.00 66.88 302 GLU A CA 1
ATOM 2366 C C . GLU A 1 302 ? 42.941 15.422 -53.253 1.00 66.88 302 GLU A C 1
ATOM 2368 O O . GLU A 1 302 ? 41.967 15.967 -52.732 1.00 66.88 302 GLU A O 1
ATOM 2373 N N . ASN A 1 303 ? 44.121 15.333 -52.622 1.00 62.56 303 ASN A N 1
ATOM 2374 C CA . ASN A 1 303 ? 44.353 15.717 -51.220 1.00 62.56 303 ASN A CA 1
ATOM 2375 C C . ASN A 1 303 ? 45.617 16.593 -51.058 1.00 62.56 303 ASN A C 1
ATOM 2377 O O . ASN A 1 303 ? 46.593 16.182 -50.413 1.00 62.56 303 ASN A O 1
ATOM 2381 N N . PRO A 1 304 ? 45.625 17.824 -51.603 1.00 60.72 304 PRO A N 1
ATOM 2382 C CA . PRO A 1 304 ? 46.821 18.666 -51.680 1.00 60.72 304 PRO A CA 1
ATOM 2383 C C . PRO A 1 304 ? 47.385 19.074 -50.308 1.00 60.72 304 PRO A C 1
ATOM 2385 O O . PRO A 1 304 ? 48.584 19.322 -50.176 1.00 60.72 304 PRO A O 1
ATOM 2388 N N . GLU A 1 305 ? 46.555 19.122 -49.265 1.00 55.53 305 GLU A N 1
ATOM 2389 C CA . GLU A 1 305 ? 46.968 19.377 -47.880 1.00 55.53 305 GLU A CA 1
ATOM 2390 C C . GLU A 1 305 ? 47.688 18.204 -47.192 1.00 55.53 305 GLU A C 1
ATOM 2392 O O . GLU A 1 305 ? 48.297 18.412 -46.142 1.00 55.53 305 GLU A O 1
ATOM 2397 N N . GLN A 1 306 ? 47.641 16.991 -47.755 1.00 57.00 306 GLN A N 1
ATOM 2398 C CA . GLN A 1 306 ? 48.292 15.793 -47.199 1.00 57.00 306 GLN A CA 1
ATOM 2399 C C . GLN A 1 306 ? 49.624 15.453 -47.883 1.00 57.00 306 GLN A C 1
ATOM 2401 O O . GLN A 1 306 ? 50.221 14.411 -47.604 1.00 57.00 306 GLN A O 1
ATOM 2406 N N . LYS A 1 307 ? 50.107 16.340 -48.758 1.00 55.31 307 LYS A N 1
ATOM 2407 C CA . LYS A 1 307 ? 51.373 16.186 -49.469 1.00 55.31 307 LYS A CA 1
ATOM 2408 C C . LYS A 1 307 ? 52.548 16.139 -48.489 1.00 55.31 307 LYS A C 1
ATOM 2410 O O . LYS A 1 307 ? 52.848 17.125 -47.814 1.00 55.31 307 LYS A O 1
ATOM 2415 N N . VAL A 1 308 ? 53.225 14.995 -48.418 1.00 51.50 308 VAL A N 1
ATOM 2416 C CA . VAL A 1 308 ? 54.410 14.821 -47.567 1.00 51.50 308 VAL A CA 1
ATOM 2417 C C . VAL A 1 308 ? 55.617 15.445 -48.282 1.00 51.50 308 VAL A C 1
ATOM 2419 O O . VAL A 1 308 ? 55.858 15.122 -49.448 1.00 51.50 308 VAL A O 1
ATOM 2422 N N . PRO A 1 309 ? 56.397 16.342 -47.647 1.00 44.47 309 PRO A N 1
ATOM 2423 C CA . PRO A 1 309 ? 57.605 16.882 -48.257 1.00 44.47 309 PRO A CA 1
ATOM 2424 C C . PRO A 1 309 ? 58.666 15.779 -48.401 1.00 44.47 309 PRO A C 1
ATOM 2426 O O . PRO A 1 309 ? 59.358 15.446 -47.450 1.00 44.47 309 PRO A O 1
ATOM 2429 N N . HIS A 1 310 ? 58.787 15.250 -49.617 1.00 40.81 310 HIS A N 1
ATOM 2430 C CA . HIS A 1 310 ? 59.933 14.507 -50.151 1.00 40.81 310 HIS A CA 1
ATOM 2431 C C . HIS A 1 310 ? 60.343 13.211 -49.424 1.00 40.81 310 HIS A C 1
ATOM 2433 O O . HIS A 1 310 ? 61.258 13.197 -48.611 1.00 40.81 310 HIS A O 1
ATOM 2439 N N . LEU A 1 311 ? 59.831 12.079 -49.910 1.00 36.47 311 LEU A N 1
ATOM 2440 C CA . LEU A 1 311 ? 60.711 10.951 -50.225 1.00 36.47 311 LEU A CA 1
ATOM 2441 C C . LEU A 1 311 ? 60.980 11.026 -51.729 1.00 36.47 311 LEU A C 1
ATOM 2443 O O . LEU A 1 311 ? 60.203 10.530 -52.539 1.00 36.47 311 LEU A O 1
ATOM 2447 N N . GLN A 1 312 ? 62.030 11.754 -52.121 1.00 33.56 312 GLN A N 1
ATOM 2448 C CA . GLN A 1 312 ? 62.533 11.634 -53.487 1.00 33.56 312 GLN A CA 1
ATOM 2449 C C . GLN A 1 312 ? 63.060 10.208 -53.664 1.00 33.56 312 GLN A C 1
ATOM 2451 O O . GLN A 1 312 ? 63.813 9.721 -52.825 1.00 33.56 312 GLN A O 1
ATOM 2456 N N . SER A 1 313 ? 62.607 9.566 -54.740 1.00 31.39 313 SER A N 1
ATOM 2457 C CA . SER A 1 313 ? 62.983 8.230 -55.208 1.00 31.39 313 SER A CA 1
ATOM 2458 C C . SER A 1 313 ? 64.421 7.825 -54.854 1.00 31.39 313 SER A C 1
ATOM 2460 O O . SER A 1 313 ? 65.365 8.514 -55.258 1.00 31.39 313 SER A O 1
ATOM 2462 N N . VAL A 1 314 ? 64.569 6.676 -54.191 1.00 30.45 314 VAL A N 1
ATOM 2463 C CA . VAL A 1 314 ? 65.808 5.881 -54.169 1.00 30.45 314 VAL A CA 1
ATOM 2464 C C . VAL A 1 314 ? 65.586 4.627 -54.994 1.00 30.45 314 VAL A C 1
ATOM 2466 O O . VAL A 1 314 ? 64.559 3.958 -54.748 1.00 30.45 314 VAL A O 1
#

Secondary structure (DSSP, 8-state):
--HHHHHHHHHHHHHHHHHHHHHHHHHHHHHHHHHHHHHHHHHHHHHHHHHHHHHHHHHHHHHHHHHHHHHH-GGGSSTTT-SHHHHHHHTTS-HHHHHHHHHHHHHH-HHHHHHHHHTT--HHHHHHHHHHHHTTSEEEETTEEEETTEEEESSGGGHHHHHHHHHHHHHHHHHHHHHHHHHHHHHHHHHHHHHHHHHHHHHHHHHHHHHHHHHTPPTTHHHHHHHHHHHHHHHHHHHHTT-TTTT-S-TT--HHHHHHHHHHHHHHHHHHHHHHHHHHHHHHHTT----HHHHHHHHHHH-GGG--S-----

Organism: Desulfuromonas acetoxidans (strain DSM 684 / 11070) (NCBI:txid281689)

pLDDT: mean 83.37, std 12.27, range [30.45, 97.0]

Sequence (314 aa):
MSKQDVQNQTTAALEVVDMEKRQEAAAVNDQAQREALIAQCHEVIGRVQANQLMAKFGNVASLVYLKQIKESKIYKDLPGIGTWDKFCEYTGLSRRKIDEDLLNLTTFGEDFLETCCQLQVGYRDLRKLRQLSSDGSVQIEAQTLTIGGETIPLDDDHAEELQAAIETVLDAKTQEAEETQAALKAKDRILKSKEDVINRQEKELAKHESRAKKQGFAPGEEAFLKQLAADKMVVDDILGKYSVDDGALDAELTERMKAELVETLGYFKRVATAYHDAAETLYESDGKTWDSDALIAEFEEENPEQKVPHLQSV

Foldseek 3Di:
DDPVVVVVVVVVVVVVVVVVVVVVVVVVVVVVVVVVVVVVVVVVVVVVLVVVLVVQLVVLVVLVVLVVCVVVVCQCVDPPQNDNQSVCVVVVHGPVVSVLSNVLCVLANSLVSNLCSVLVPDPVLSVVVSVCCVVVQWPHDPFWIAHPNDIFGSDPVCSVVVSVRSVVVVVVVVVVVVVVVVVVVVVVVVVVVVVVVVVVVVVVVVVVVVVCVVVVHDVCRVVVVVVVVVVVVVVCVVVVCLDPPVCNDPPDQDPVNVVVSCVVVVVVVVVVVVVVVVVQVVQVVVVDHDDPVVVVVVVCVVPVVPDDPDPDDD

Radius of gyration: 50.68 Å; chains: 1; bounding box: 126×76×134 Å